Protein AF-A0A7K0KEV7-F1 (afdb_monomer_lite)

Organism: NCBI:txid2606637

Foldseek 3Di:
DDPVVVVVVVVVVVVVVVVVVCVVVVNVVVVCVVCDPVNVLVVLLVVLLVQAFFWEQEQLLWIWTFDRPPPPDPDRDIHTLDDDLLLSLLLVVQLVPQVFDQLLCLLVCLVVSLVSSCSNPVPDDSVVSSVLSCQCSPSPHCSVVVSLVVSLVSLCVVDPPSNSQQRGFDWDWDFPDPPDPDGDTGTGTHRNNDVVSYHYDD

Sequence (202 aa):
MNNDDERARLIARQIRELVKKLQVMGRDDLLLQAITLPTLEQLRTEAARGTLRRLIVKRDGRFFLEGNKNIGNGSNNTVEVQLSPVHRAVYLLFLRHEEGIEFKRLSEYHDELLSLYDRICPEGDQDKKRETVERLTNPLDNAINEKCSRIKSVFTSLMDDYSASYYIISSQSKQFDPTSPRRWFRRLKVITLPRNLVVYEM

pLDDT: mean 89.37, std 11.6, range [45.31, 98.44]

Secondary structure (DSSP, 8-state):
--HHHHHHHHHHHHHHHHHHHHHHTT-HHHHHHHH-HHHHHHHHHHHHGGGPPPEEE-TTS-EEEPPPTTS---S--PEEE---HHHHHHHHHHHH-TT-B-GGGGGGGHHHHHHHHHHH-TTS-HHHHHHHHHHHH-TT-SHHHHHHHHHHHHHHHHS-HHHHHHHS-EEEEEES-SSSSS--EEEEEE--S-GGGEEE--

Radius of gyration: 21.15 Å; chains: 1; bounding box: 47×39×58 Å

Structure (mmCIF, N/CA/C/O backbone):
data_AF-A0A7K0KEV7-F1
#
_entry.id   AF-A0A7K0KEV7-F1
#
loop_
_atom_site.group_PDB
_atom_site.id
_atom_site.type_symbol
_atom_site.label_atom_id
_atom_site.label_alt_id
_atom_site.label_comp_id
_atom_site.label_asym_id
_atom_site.label_entity_id
_atom_site.label_seq_id
_atom_site.pdbx_PDB_ins_code
_atom_site.Cartn_x
_atom_site.Cartn_y
_atom_site.Cartn_z
_atom_site.occupancy
_atom_site.B_iso_or_equiv
_atom_site.auth_seq_id
_atom_site.auth_comp_id
_atom_site.auth_asym_id
_atom_site.auth_atom_id
_atom_site.pdbx_PDB_model_num
ATOM 1 N N . MET A 1 1 ? -0.109 -25.542 -25.441 1.00 53.62 1 MET A N 1
ATOM 2 C CA . MET A 1 1 ? 0.666 -24.345 -25.038 1.00 53.62 1 MET A CA 1
ATOM 3 C C . MET A 1 1 ? 0.221 -23.193 -25.923 1.00 53.62 1 MET A C 1
ATOM 5 O O . MET A 1 1 ? -0.059 -23.436 -27.088 1.00 53.62 1 MET A O 1
ATOM 9 N N . ASN A 1 2 ? -0.001 -22.014 -25.347 1.00 71.31 2 ASN A N 1
ATOM 10 C CA . ASN A 1 2 ? -0.805 -20.946 -25.945 1.00 71.31 2 ASN A CA 1
ATOM 11 C C . ASN A 1 2 ? -0.006 -20.179 -27.024 1.00 71.31 2 ASN A C 1
ATOM 13 O O . ASN A 1 2 ? 1.107 -19.742 -26.746 1.00 71.31 2 ASN A O 1
ATOM 17 N N . ASN A 1 3 ? -0.550 -20.013 -28.238 1.00 79.06 3 ASN A N 1
ATOM 18 C CA . ASN A 1 3 ? 0.107 -19.329 -29.377 1.00 79.06 3 ASN A CA 1
ATOM 19 C C . ASN A 1 3 ? 0.557 -17.897 -29.009 1.00 79.06 3 ASN A C 1
ATOM 21 O O . ASN A 1 3 ? 1.597 -17.414 -29.456 1.00 79.06 3 ASN A O 1
ATOM 25 N N . ASP A 1 4 ? -0.182 -17.245 -28.112 1.00 82.75 4 ASP A N 1
ATOM 26 C CA . ASP A 1 4 ? 0.131 -15.901 -27.625 1.00 82.75 4 ASP A CA 1
ATOM 27 C C . ASP A 1 4 ? 1.403 -15.845 -26.760 1.00 82.75 4 ASP A C 1
ATOM 29 O O . ASP A 1 4 ? 2.164 -14.880 -26.857 1.00 82.75 4 ASP A O 1
ATOM 33 N N . ASP A 1 5 ? 1.711 -16.900 -25.995 1.00 86.62 5 ASP A N 1
ATOM 34 C CA . ASP A 1 5 ? 2.938 -16.966 -25.188 1.00 86.62 5 ASP A CA 1
ATOM 35 C C . ASP A 1 5 ? 4.182 -17.122 -26.073 1.00 86.62 5 ASP A C 1
ATOM 37 O O . ASP A 1 5 ? 5.225 -16.514 -25.814 1.00 86.62 5 ASP A O 1
ATOM 41 N N . GLU A 1 6 ? 4.090 -17.926 -27.137 1.00 88.88 6 GLU A N 1
ATOM 42 C CA . GLU A 1 6 ? 5.183 -18.086 -28.103 1.00 88.88 6 GLU A CA 1
ATOM 43 C C . GLU A 1 6 ? 5.441 -16.789 -28.875 1.00 88.88 6 GLU A C 1
ATOM 45 O O . GLU A 1 6 ? 6.596 -16.375 -29.021 1.00 88.88 6 GLU A O 1
ATOM 50 N N . ARG A 1 7 ? 4.373 -16.095 -29.292 1.00 92.88 7 ARG A N 1
ATOM 51 C CA . ARG A 1 7 ? 4.466 -14.766 -29.915 1.00 92.88 7 ARG A CA 1
ATOM 52 C C . ARG A 1 7 ? 5.123 -13.748 -28.985 1.00 92.88 7 ARG A C 1
ATOM 54 O O . ARG A 1 7 ? 6.051 -13.056 -29.406 1.00 92.88 7 ARG A O 1
ATOM 61 N N . ALA A 1 8 ? 4.708 -13.686 -27.719 1.00 90.31 8 ALA A N 1
ATOM 62 C CA . ALA A 1 8 ? 5.295 -12.779 -26.734 1.00 90.31 8 ALA A CA 1
ATOM 63 C C . ALA A 1 8 ? 6.797 -13.050 -26.521 1.00 90.31 8 ALA A C 1
ATOM 65 O O . ALA A 1 8 ? 7.609 -12.120 -26.499 1.00 90.31 8 ALA A O 1
ATOM 66 N N . ARG A 1 9 ? 7.196 -14.327 -26.439 1.00 90.25 9 ARG A N 1
ATOM 67 C CA . ARG A 1 9 ? 8.611 -14.726 -26.329 1.00 90.25 9 ARG A CA 1
ATOM 68 C C . ARG A 1 9 ? 9.426 -14.338 -27.564 1.00 90.25 9 ARG A C 1
ATOM 70 O O . ARG A 1 9 ? 10.570 -13.902 -27.417 1.00 90.25 9 ARG A O 1
ATOM 77 N N . LEU A 1 10 ? 8.857 -14.464 -28.767 1.00 93.44 10 LEU A N 1
ATOM 78 C CA . LEU A 1 10 ? 9.519 -14.048 -30.005 1.00 93.44 10 LEU A CA 1
ATOM 79 C C . LEU A 1 10 ? 9.787 -12.537 -30.017 1.00 93.44 10 LEU A C 1
ATOM 81 O O . LEU A 1 10 ? 10.915 -12.128 -30.300 1.00 93.44 10 LEU A O 1
ATOM 85 N N . ILE A 1 11 ? 8.788 -11.731 -29.646 1.00 94.12 11 ILE A N 1
ATOM 86 C CA . ILE A 1 11 ? 8.922 -10.271 -29.529 1.00 94.12 11 ILE A CA 1
ATOM 87 C C . ILE A 1 11 ? 10.014 -9.921 -28.510 1.00 94.12 11 ILE A C 1
ATOM 89 O O . ILE A 1 11 ? 10.902 -9.122 -28.804 1.00 94.12 11 ILE A O 1
ATOM 93 N N . ALA A 1 12 ? 10.022 -10.567 -27.340 1.00 91.56 12 ALA A N 1
ATOM 94 C CA . ALA A 1 12 ? 11.045 -10.337 -26.319 1.00 91.56 12 ALA A CA 1
ATOM 95 C C . ALA A 1 12 ? 12.470 -10.644 -26.822 1.00 91.56 12 ALA A C 1
ATOM 97 O O . ALA A 1 12 ? 13.419 -9.923 -26.499 1.00 91.56 12 ALA A O 1
ATOM 98 N N . ARG A 1 13 ? 12.634 -11.691 -27.645 1.00 93.75 13 ARG A N 1
ATOM 99 C CA . ARG A 1 13 ? 13.920 -12.006 -28.286 1.00 93.75 13 ARG A CA 1
ATOM 100 C C . ARG A 1 13 ? 14.340 -10.914 -29.273 1.00 93.75 13 ARG A C 1
ATOM 102 O O . ARG A 1 13 ? 15.487 -10.480 -29.221 1.00 93.75 13 ARG A O 1
ATOM 109 N N . GLN A 1 14 ? 13.422 -10.440 -30.115 1.00 94.88 14 GLN A N 1
ATOM 110 C CA . GLN A 1 14 ? 13.698 -9.358 -31.068 1.00 94.88 14 GLN A CA 1
ATOM 111 C C . GLN A 1 14 ? 14.085 -8.055 -30.360 1.00 94.88 14 GLN A C 1
ATOM 113 O O . GLN A 1 14 ? 15.074 -7.428 -30.735 1.00 94.88 14 GLN A O 1
ATOM 118 N N . ILE A 1 15 ? 13.366 -7.683 -29.293 1.00 93.75 15 ILE A N 1
ATOM 119 C CA . ILE A 1 15 ? 13.706 -6.517 -28.464 1.00 93.75 15 ILE A CA 1
ATOM 120 C C . ILE A 1 15 ? 15.138 -6.651 -27.939 1.00 93.75 15 ILE A C 1
ATOM 122 O O . ILE A 1 15 ? 15.935 -5.735 -28.108 1.00 93.75 15 ILE A O 1
ATOM 126 N N . ARG A 1 16 ? 15.505 -7.808 -27.372 1.00 92.50 16 ARG A N 1
ATOM 127 C CA . ARG A 1 16 ? 16.862 -8.051 -26.855 1.00 92.50 16 ARG A CA 1
ATOM 128 C C . ARG A 1 16 ? 17.942 -7.854 -27.922 1.00 92.50 16 ARG A C 1
ATOM 130 O O . ARG A 1 16 ? 18.974 -7.251 -27.636 1.00 92.50 16 ARG A O 1
ATOM 137 N N . GLU A 1 17 ? 17.722 -8.359 -29.134 1.00 94.75 17 GLU A N 1
ATOM 138 C CA . GLU A 1 17 ? 18.671 -8.201 -30.242 1.00 94.75 17 GLU A CA 1
ATOM 139 C C . GLU A 1 17 ? 18.821 -6.737 -30.671 1.00 94.75 17 GLU A C 1
ATOM 141 O O . GLU A 1 17 ? 19.943 -6.274 -30.881 1.00 94.75 17 GLU A O 1
ATOM 146 N N . LEU A 1 18 ? 17.714 -5.996 -30.770 1.00 94.62 18 LEU A N 1
ATOM 147 C CA . LEU A 1 18 ? 17.724 -4.576 -31.133 1.00 94.62 18 LEU A CA 1
ATOM 148 C C . LEU A 1 18 ? 18.393 -3.712 -30.059 1.00 94.62 18 LEU A C 1
ATOM 150 O O . LEU A 1 18 ? 19.231 -2.875 -30.390 1.00 94.62 18 LEU A O 1
ATOM 154 N N . VAL A 1 19 ? 18.091 -3.964 -28.782 1.00 93.56 19 VAL A N 1
ATOM 155 C CA . VAL A 1 19 ? 18.745 -3.302 -27.642 1.00 93.56 19 VAL A CA 1
ATOM 156 C C . VAL A 1 19 ? 20.254 -3.530 -27.697 1.00 93.56 19 VAL A C 1
ATOM 158 O O . VAL A 1 19 ? 21.019 -2.571 -27.643 1.00 93.56 19 VAL A O 1
ATOM 161 N N . LYS A 1 20 ? 20.694 -4.780 -27.900 1.00 93.25 20 LYS A N 1
ATOM 162 C CA . LYS A 1 20 ? 22.122 -5.108 -27.999 1.00 93.25 20 LYS A CA 1
ATOM 163 C C . LYS A 1 20 ? 22.801 -4.381 -29.163 1.00 93.25 20 LYS A C 1
ATOM 165 O O . LYS A 1 20 ? 23.928 -3.922 -29.006 1.00 93.25 20 LYS A O 1
ATOM 170 N N . LYS A 1 21 ? 22.133 -4.251 -30.316 1.00 94.88 21 LYS A N 1
ATOM 171 C CA . LYS A 1 21 ? 22.659 -3.487 -31.462 1.00 94.88 21 LYS A CA 1
ATOM 172 C C . LYS A 1 21 ? 22.866 -2.014 -31.105 1.00 94.88 21 LYS A C 1
ATOM 174 O O . LYS A 1 21 ? 23.951 -1.498 -31.347 1.00 94.88 21 LYS A O 1
ATOM 179 N N . LEU A 1 22 ? 21.876 -1.367 -30.484 1.00 93.25 22 LEU A N 1
ATOM 180 C CA . LEU A 1 22 ? 21.994 0.034 -30.055 1.00 93.25 22 LEU A CA 1
ATOM 181 C C . LEU A 1 22 ? 23.105 0.236 -29.014 1.00 93.25 22 LEU A C 1
ATO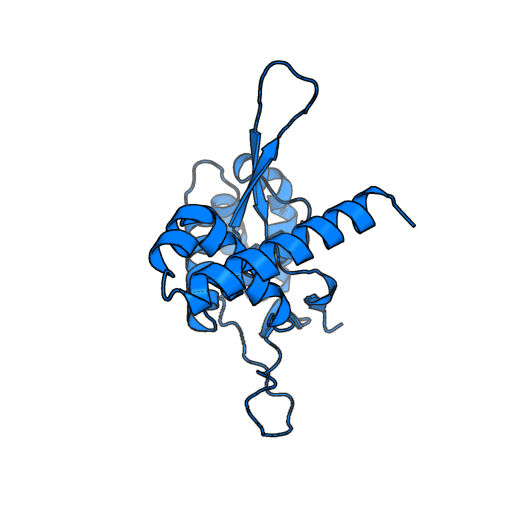M 183 O O . LEU A 1 22 ? 23.876 1.185 -29.133 1.00 93.25 22 LEU A O 1
ATOM 187 N N . GLN A 1 23 ? 23.242 -0.685 -28.056 1.00 92.94 23 GLN A N 1
ATOM 188 C CA . GLN A 1 23 ? 24.303 -0.641 -27.044 1.00 92.94 23 GLN A CA 1
ATOM 189 C C . GLN A 1 23 ? 25.701 -0.806 -27.652 1.00 92.94 23 GLN A C 1
ATOM 191 O O . GLN A 1 23 ? 26.617 -0.072 -27.297 1.00 92.94 23 GLN A O 1
ATOM 196 N N . VAL A 1 24 ? 25.873 -1.726 -28.611 1.00 95.06 24 VAL A N 1
ATOM 197 C CA . VAL A 1 24 ? 27.144 -1.884 -29.348 1.00 95.06 24 VAL A CA 1
ATOM 198 C C . VAL A 1 24 ? 27.486 -0.622 -30.143 1.00 95.06 24 VAL A C 1
ATOM 200 O O . VAL A 1 24 ? 28.655 -0.270 -30.262 1.00 95.06 24 VAL A O 1
ATOM 203 N N . MET A 1 25 ? 26.477 0.087 -30.650 1.00 94.50 25 MET A N 1
ATOM 204 C CA . MET A 1 25 ? 26.647 1.387 -31.307 1.00 94.50 25 MET A CA 1
ATOM 205 C C . MET A 1 25 ? 26.893 2.544 -30.317 1.00 94.50 25 MET A C 1
ATOM 207 O O . MET A 1 25 ? 27.089 3.673 -30.761 1.00 94.50 25 MET A O 1
ATOM 211 N N . GLY A 1 26 ? 26.854 2.297 -29.000 1.00 92.25 26 GLY A N 1
ATOM 212 C CA . GLY A 1 26 ? 26.996 3.317 -27.956 1.00 92.25 26 GLY A CA 1
ATOM 213 C C . GLY A 1 26 ? 25.823 4.301 -27.876 1.00 92.25 26 GLY A C 1
ATOM 214 O O . GLY A 1 26 ? 25.988 5.408 -27.369 1.00 92.25 26 GLY A O 1
ATOM 215 N N . ARG A 1 27 ? 24.650 3.937 -28.415 1.00 93.81 27 ARG A N 1
ATOM 216 C CA . ARG A 1 27 ? 23.470 4.812 -28.539 1.00 93.81 27 ARG A CA 1
ATOM 217 C C . ARG A 1 27 ? 22.411 4.526 -27.477 1.00 93.81 27 ARG A C 1
ATOM 219 O O . ARG A 1 27 ? 21.252 4.238 -27.787 1.00 93.81 27 ARG A O 1
ATOM 226 N N . ASP A 1 28 ? 22.815 4.621 -26.213 1.00 89.56 28 ASP A N 1
ATOM 227 C CA . ASP A 1 28 ? 21.905 4.470 -25.069 1.00 89.56 28 ASP A CA 1
ATOM 228 C C . ASP A 1 28 ? 20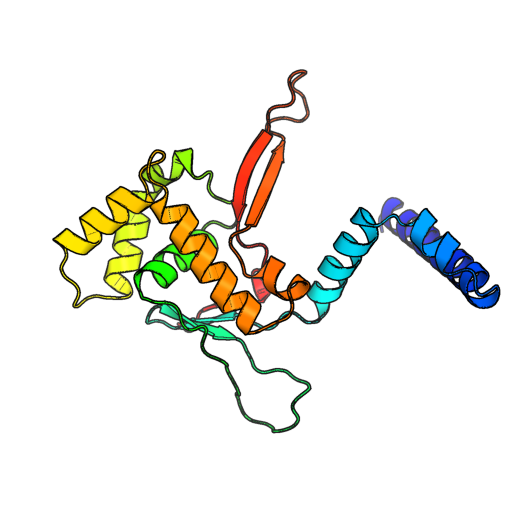.859 5.599 -25.002 1.00 89.56 28 ASP A C 1
ATOM 230 O O . ASP A 1 28 ? 19.760 5.403 -24.484 1.00 89.56 28 ASP A O 1
ATOM 234 N N . ASP A 1 29 ? 21.155 6.758 -25.598 1.00 89.56 29 ASP A N 1
ATOM 235 C CA . ASP A 1 29 ? 20.218 7.868 -25.790 1.00 89.56 29 ASP A CA 1
ATOM 236 C C . ASP A 1 29 ? 18.995 7.449 -26.624 1.00 89.56 29 ASP A C 1
ATOM 238 O O . ASP A 1 29 ? 17.855 7.705 -26.232 1.00 89.56 29 ASP A O 1
ATOM 242 N N . LEU A 1 30 ? 19.221 6.737 -27.736 1.00 90.62 30 LEU A N 1
ATOM 243 C CA . LEU A 1 30 ? 18.150 6.231 -28.600 1.00 90.62 30 LEU A CA 1
ATOM 244 C C . LEU A 1 30 ? 17.367 5.107 -27.927 1.00 90.62 30 LEU A C 1
ATOM 246 O O . LEU A 1 30 ? 16.155 4.998 -28.117 1.00 90.62 30 LEU A O 1
ATOM 250 N N . LEU A 1 31 ? 18.041 4.286 -27.117 1.00 89.06 31 LEU A N 1
ATOM 251 C CA . LEU A 1 31 ? 17.375 3.269 -26.313 1.00 89.06 31 LEU A CA 1
ATOM 252 C C . LEU A 1 31 ? 16.423 3.911 -25.295 1.00 89.06 31 LEU A C 1
ATOM 254 O O . LEU A 1 31 ? 15.263 3.505 -25.214 1.00 89.06 31 LEU A O 1
ATOM 258 N N . LEU A 1 32 ? 16.885 4.933 -24.567 1.00 86.88 32 LEU A N 1
ATOM 259 C CA . LEU A 1 32 ? 16.074 5.672 -23.599 1.00 86.88 32 LEU A CA 1
ATOM 260 C C . LEU A 1 32 ? 14.889 6.381 -24.273 1.00 86.88 32 LEU A C 1
ATOM 262 O O . LEU A 1 32 ? 13.772 6.349 -23.752 1.00 86.88 32 LEU A O 1
ATOM 266 N N . GLN A 1 33 ? 15.110 6.967 -25.454 1.00 87.81 33 GLN A N 1
ATOM 267 C CA . GLN A 1 33 ? 14.049 7.573 -26.257 1.00 87.81 33 GLN A CA 1
ATOM 268 C C . GLN A 1 33 ? 12.997 6.539 -26.687 1.00 87.81 33 GLN A C 1
ATOM 270 O O . GLN A 1 33 ? 11.803 6.828 -26.629 1.00 87.81 33 GLN A O 1
ATOM 275 N N . ALA A 1 34 ? 13.425 5.337 -27.086 1.00 86.94 34 ALA A N 1
ATOM 276 C CA . ALA A 1 34 ? 12.534 4.284 -27.567 1.00 86.94 34 ALA A CA 1
ATOM 277 C C . ALA A 1 34 ? 11.651 3.692 -26.459 1.00 86.94 34 ALA A C 1
ATOM 279 O O . ALA A 1 34 ? 10.463 3.464 -26.680 1.00 86.94 34 ALA A O 1
ATOM 280 N N . ILE A 1 35 ? 12.210 3.445 -25.270 1.00 87.25 35 ILE A N 1
ATOM 281 C CA . ILE A 1 35 ? 11.435 2.887 -24.152 1.00 87.25 35 ILE A CA 1
ATOM 282 C C . ILE A 1 35 ? 10.612 3.955 -23.427 1.00 87.25 35 ILE A C 1
ATOM 284 O O . ILE A 1 35 ? 9.596 3.612 -22.837 1.00 87.25 35 ILE A O 1
ATOM 288 N N . THR A 1 36 ? 10.949 5.244 -23.549 1.00 87.56 36 THR A N 1
ATOM 289 C CA . THR A 1 36 ? 10.357 6.376 -22.808 1.00 87.56 36 THR A CA 1
ATOM 290 C C . THR A 1 36 ? 10.540 6.274 -21.287 1.00 87.56 36 THR A C 1
ATOM 292 O O . THR A 1 36 ? 10.691 5.193 -20.714 1.00 87.56 36 THR A O 1
ATOM 295 N N . LEU A 1 37 ? 10.508 7.418 -20.596 1.00 84.50 37 LEU A N 1
ATOM 296 C CA . LEU A 1 37 ? 10.682 7.456 -19.141 1.00 84.50 37 LEU A CA 1
ATOM 297 C C . LEU A 1 37 ? 9.584 6.689 -18.366 1.00 84.50 37 LEU A C 1
ATOM 299 O O . LEU A 1 37 ? 9.942 5.934 -17.464 1.00 84.50 37 LEU A O 1
ATOM 303 N N . PRO A 1 38 ? 8.278 6.784 -18.706 1.00 86.12 38 PRO A N 1
ATOM 304 C CA . PRO A 1 38 ? 7.236 6.041 -17.991 1.00 86.12 38 PRO A CA 1
ATOM 305 C C . PRO A 1 38 ? 7.417 4.519 -18.033 1.00 86.12 38 PRO A C 1
ATOM 307 O O . PRO A 1 38 ? 7.277 3.856 -17.006 1.00 86.12 38 PRO A O 1
ATOM 310 N N . THR A 1 39 ? 7.769 3.958 -19.194 1.00 86.88 39 THR A N 1
ATOM 311 C CA . THR A 1 39 ? 8.007 2.511 -19.309 1.00 86.88 39 THR A CA 1
ATOM 312 C C . THR A 1 39 ? 9.266 2.104 -18.559 1.00 86.88 39 THR A C 1
ATOM 314 O O . THR A 1 39 ? 9.273 1.051 -17.933 1.00 86.88 39 THR A O 1
ATOM 317 N N . LEU A 1 40 ? 10.327 2.922 -18.582 1.00 87.38 40 LEU A N 1
ATOM 318 C CA . LEU A 1 40 ? 11.542 2.638 -17.817 1.00 87.38 40 LEU A CA 1
ATOM 319 C C . LEU A 1 40 ? 11.246 2.541 -16.315 1.00 87.38 40 LEU A C 1
ATOM 321 O O . LEU A 1 40 ? 11.683 1.589 -15.672 1.00 87.38 40 LEU A O 1
ATOM 325 N N . GLU A 1 41 ? 10.470 3.477 -15.767 1.00 86.75 41 GLU A N 1
ATOM 326 C CA . GLU A 1 41 ? 10.063 3.440 -14.359 1.00 86.75 41 GLU A CA 1
ATOM 327 C C . GLU A 1 41 ? 9.197 2.208 -14.053 1.00 86.75 41 GLU A C 1
ATOM 329 O O . GLU A 1 41 ? 9.444 1.515 -13.067 1.00 86.75 41 GLU A O 1
ATOM 334 N N . GLN A 1 42 ? 8.260 1.853 -14.941 1.00 84.69 42 GLN A N 1
ATOM 335 C CA . GLN A 1 42 ? 7.469 0.624 -14.808 1.00 84.69 42 GLN A CA 1
ATOM 336 C C . GLN A 1 42 ? 8.349 -0.638 -14.822 1.00 84.69 42 GLN A C 1
ATOM 338 O O . GLN A 1 42 ? 8.129 -1.553 -14.029 1.00 84.69 42 GLN A O 1
ATOM 343 N N . LEU A 1 43 ? 9.358 -0.691 -15.696 1.00 87.12 43 LEU A N 1
ATOM 344 C CA . LEU A 1 43 ? 10.305 -1.805 -15.769 1.00 87.12 43 LEU A CA 1
ATOM 345 C C . LEU A 1 43 ? 11.194 -1.879 -14.525 1.00 87.12 43 LEU A C 1
ATOM 347 O O . LEU A 1 43 ? 11.475 -2.982 -14.063 1.00 87.12 43 LEU A O 1
ATOM 351 N N . ARG A 1 44 ? 11.610 -0.741 -13.954 1.00 86.12 44 ARG A N 1
ATOM 352 C CA . ARG A 1 44 ? 12.345 -0.702 -12.678 1.00 86.12 44 ARG A CA 1
ATOM 353 C C . ARG A 1 44 ? 11.494 -1.228 -11.524 1.00 86.12 44 ARG A C 1
ATOM 355 O O . ARG A 1 44 ? 11.970 -2.062 -10.756 1.00 86.12 44 ARG A O 1
ATOM 362 N N . THR A 1 45 ? 10.223 -0.827 -11.450 1.00 83.50 45 THR A N 1
ATOM 363 C CA . THR A 1 45 ? 9.267 -1.398 -10.492 1.00 83.50 45 THR A CA 1
ATOM 364 C C . THR A 1 45 ? 9.099 -2.903 -10.699 1.00 83.50 45 THR A C 1
ATOM 366 O O . THR A 1 45 ? 9.145 -3.659 -9.732 1.00 83.50 45 THR A O 1
ATOM 369 N N . GLU A 1 46 ? 8.940 -3.384 -11.934 1.00 84.50 46 GLU A N 1
ATOM 370 C CA . GLU A 1 46 ? 8.783 -4.822 -12.191 1.00 84.50 46 GLU A CA 1
ATOM 371 C C . GLU A 1 46 ? 10.070 -5.608 -11.885 1.00 84.50 46 GLU A C 1
ATOM 373 O O . GLU A 1 46 ? 10.005 -6.696 -11.319 1.00 84.50 46 GLU A O 1
ATOM 378 N N . ALA A 1 47 ? 11.249 -5.040 -12.151 1.00 83.25 47 ALA A N 1
ATOM 379 C CA . ALA A 1 47 ? 12.526 -5.641 -11.772 1.00 83.25 47 ALA A CA 1
ATOM 380 C C . ALA A 1 47 ? 12.660 -5.804 -10.246 1.00 83.25 47 ALA A C 1
ATOM 382 O O . ALA A 1 47 ? 13.135 -6.843 -9.782 1.00 83.25 47 ALA A O 1
ATOM 383 N N . ALA A 1 48 ? 12.171 -4.832 -9.464 1.00 86.25 48 ALA A N 1
ATOM 384 C CA . ALA A 1 48 ? 12.162 -4.903 -8.000 1.00 86.25 48 ALA A CA 1
ATOM 385 C C . ALA A 1 48 ? 11.283 -6.046 -7.454 1.00 86.25 48 ALA A C 1
ATOM 387 O O . ALA A 1 48 ? 11.527 -6.527 -6.346 1.00 86.25 48 ALA A O 1
ATOM 388 N N . ARG A 1 49 ? 10.315 -6.558 -8.237 1.00 84.56 49 ARG A N 1
ATOM 389 C CA . ARG A 1 49 ? 9.488 -7.719 -7.855 1.00 84.56 49 ARG A CA 1
ATOM 390 C C . ARG A 1 49 ? 10.343 -8.943 -7.503 1.00 84.56 49 ARG A C 1
ATOM 392 O O . ARG A 1 49 ? 9.994 -9.695 -6.594 1.00 84.56 49 ARG A O 1
ATOM 399 N N . GLY A 1 50 ? 11.463 -9.139 -8.203 1.00 80.94 50 GLY A N 1
ATOM 400 C CA . GLY A 1 50 ? 12.375 -10.268 -7.989 1.00 80.94 50 GLY A CA 1
ATOM 401 C C . GLY A 1 50 ? 13.188 -10.191 -6.692 1.00 80.94 50 GLY A C 1
ATOM 402 O O . GLY A 1 50 ? 13.729 -11.205 -6.253 1.00 80.94 50 GLY A O 1
ATOM 403 N N . THR A 1 51 ? 13.264 -9.014 -6.067 1.00 83.50 51 THR A N 1
ATOM 404 C CA . THR A 1 51 ? 14.056 -8.753 -4.853 1.00 83.50 51 THR A CA 1
ATOM 405 C C . THR A 1 51 ? 13.196 -8.443 -3.628 1.00 83.50 51 THR A C 1
ATOM 407 O O . THR A 1 51 ? 13.732 -8.078 -2.580 1.00 83.50 51 THR A O 1
ATOM 410 N N . LEU A 1 52 ? 11.871 -8.595 -3.732 1.00 91.00 52 LEU A N 1
ATOM 411 C CA . LEU A 1 52 ? 10.955 -8.357 -2.620 1.00 91.00 52 LEU A CA 1
ATOM 412 C C . LEU A 1 52 ? 11.229 -9.319 -1.458 1.00 91.00 52 LEU A C 1
ATOM 414 O O . LEU A 1 52 ? 11.407 -10.527 -1.627 1.00 91.00 52 LEU A O 1
ATOM 418 N N . ARG A 1 53 ? 11.226 -8.755 -0.253 1.00 91.75 53 ARG A N 1
ATOM 419 C CA . ARG A 1 53 ? 11.417 -9.453 1.021 1.00 91.75 53 ARG A CA 1
ATOM 420 C C . ARG A 1 53 ? 10.064 -9.900 1.573 1.00 91.75 53 ARG A C 1
ATOM 422 O O . ARG A 1 53 ? 9.065 -9.192 1.425 1.00 91.75 53 ARG A O 1
ATOM 429 N N . ARG A 1 54 ? 10.010 -11.047 2.249 1.00 93.69 54 ARG A N 1
ATOM 430 C CA . ARG A 1 54 ? 8.765 -11.471 2.906 1.00 93.69 54 ARG A CA 1
ATOM 431 C C . ARG A 1 54 ? 8.382 -10.497 4.019 1.00 93.69 54 ARG A C 1
ATOM 433 O O . ARG A 1 54 ? 9.240 -10.080 4.797 1.00 93.69 54 ARG A O 1
ATOM 440 N N . LEU A 1 55 ? 7.098 -10.162 4.089 1.00 96.44 55 LEU A N 1
ATOM 441 C CA . LEU A 1 55 ? 6.493 -9.420 5.184 1.00 96.44 55 LEU A CA 1
ATOM 442 C C . LEU A 1 55 ? 5.891 -10.417 6.176 1.00 96.44 55 LEU A C 1
ATOM 444 O O . LEU A 1 55 ? 4.942 -11.128 5.857 1.00 96.44 55 LEU A O 1
ATOM 448 N N . ILE A 1 56 ? 6.435 -10.448 7.381 1.00 95.94 56 ILE A N 1
ATOM 449 C CA . ILE A 1 56 ? 6.004 -11.306 8.477 1.00 95.94 56 ILE A CA 1
ATOM 450 C C . ILE A 1 56 ? 5.080 -10.490 9.382 1.00 95.94 56 ILE A C 1
ATOM 452 O O . ILE A 1 56 ? 5.471 -9.441 9.898 1.00 95.94 56 ILE A O 1
ATOM 456 N N . VAL A 1 57 ? 3.852 -10.963 9.564 1.00 96.25 57 VAL A N 1
ATOM 457 C CA . VAL A 1 57 ? 2.829 -10.373 10.430 1.00 96.25 57 VAL A CA 1
ATOM 458 C C . VAL A 1 57 ? 2.739 -11.219 11.697 1.00 96.25 57 VAL A C 1
ATOM 460 O O . VAL A 1 57 ? 2.323 -12.375 11.637 1.00 96.25 57 VAL A O 1
ATOM 463 N N . LYS A 1 58 ? 3.120 -10.656 12.845 1.00 94.69 58 LYS A N 1
ATOM 464 C CA . LYS A 1 58 ? 3.041 -11.349 14.139 1.00 94.69 58 LYS A CA 1
ATOM 465 C C . LYS A 1 58 ? 1.628 -11.327 14.717 1.00 94.69 58 LYS A C 1
ATOM 467 O O . LYS A 1 58 ? 0.818 -10.462 14.378 1.00 94.69 58 LYS A O 1
ATOM 472 N N . ARG A 1 59 ? 1.345 -12.237 15.661 1.00 90.00 59 ARG A N 1
ATOM 473 C CA . ARG A 1 59 ? 0.048 -12.323 16.370 1.00 90.00 59 ARG A CA 1
ATOM 474 C C . ARG A 1 59 ? -0.395 -10.997 16.997 1.00 90.00 59 ARG A C 1
ATOM 476 O O . ARG A 1 59 ? -1.585 -10.678 16.949 1.00 90.00 59 ARG A O 1
ATOM 483 N N . ASP A 1 60 ? 0.564 -10.251 17.551 1.00 89.50 60 ASP A N 1
ATOM 484 C CA . ASP A 1 60 ? 0.394 -8.942 18.203 1.00 89.50 60 ASP A CA 1
ATOM 485 C C . ASP A 1 60 ? 0.233 -7.768 17.212 1.00 89.50 60 ASP A C 1
ATOM 487 O O . ASP A 1 60 ? 0.120 -6.607 17.609 1.00 89.50 60 ASP A O 1
ATOM 491 N N . GLY A 1 61 ? 0.218 -8.063 15.908 1.00 90.38 61 GLY A N 1
ATOM 492 C CA . GLY A 1 61 ? 0.040 -7.096 14.832 1.00 90.38 61 GLY A CA 1
ATOM 493 C C . GLY A 1 61 ? 1.303 -6.332 14.441 1.00 90.38 61 GLY A C 1
ATOM 494 O O . GLY A 1 61 ? 1.209 -5.423 13.617 1.00 90.38 61 GLY A O 1
ATOM 495 N N . ARG A 1 62 ? 2.477 -6.663 14.998 1.00 95.06 62 ARG A N 1
ATOM 496 C CA . ARG A 1 62 ? 3.756 -6.123 14.514 1.00 95.06 62 ARG A CA 1
ATOM 497 C C . ARG A 1 62 ? 4.140 -6.709 13.162 1.00 95.06 62 ARG A C 1
ATOM 499 O O . ARG A 1 62 ? 3.862 -7.871 12.871 1.00 95.06 62 ARG A O 1
ATOM 506 N N . PHE A 1 63 ? 4.842 -5.905 12.368 1.00 96.44 63 PHE A N 1
ATOM 507 C CA . PHE A 1 63 ? 5.329 -6.300 11.052 1.00 96.44 63 PHE A CA 1
ATOM 508 C C . PHE A 1 63 ? 6.845 -6.358 11.021 1.00 96.44 63 PHE A C 1
ATOM 510 O O . PHE A 1 63 ? 7.524 -5.486 11.561 1.00 96.44 63 PHE A O 1
ATOM 517 N N . PHE A 1 64 ? 7.365 -7.358 10.328 1.00 95.31 64 PHE A N 1
ATOM 518 C CA . PHE A 1 64 ? 8.787 -7.582 10.158 1.00 95.31 64 PHE A CA 1
ATOM 519 C C . PHE A 1 64 ? 9.093 -7.899 8.696 1.00 95.31 64 PHE A C 1
ATOM 521 O O . PHE A 1 64 ? 8.311 -8.556 8.020 1.00 95.31 64 PHE A O 1
ATOM 528 N N . LEU A 1 65 ? 10.239 -7.452 8.198 1.00 93.50 65 LEU A N 1
ATOM 529 C CA . LEU A 1 65 ? 10.750 -7.810 6.879 1.00 93.50 65 LEU A CA 1
ATOM 530 C C . LEU A 1 65 ? 11.848 -8.862 7.036 1.00 93.50 65 LEU A C 1
ATOM 532 O O . LEU A 1 65 ? 12.830 -8.622 7.741 1.00 93.50 65 LEU A O 1
ATOM 536 N N . GLU A 1 66 ? 11.713 -10.002 6.358 1.00 90.44 66 GLU A N 1
ATOM 537 C CA . GLU A 1 66 ? 12.744 -11.055 6.284 1.00 90.44 66 GLU A CA 1
ATOM 538 C C . GLU A 1 66 ? 14.085 -10.465 5.852 1.00 90.44 66 GLU A C 1
ATOM 540 O O . GLU A 1 66 ? 14.089 -9.635 4.960 1.00 90.44 66 GLU A O 1
ATOM 545 N N . GLY A 1 67 ? 15.213 -10.845 6.451 1.00 77.50 67 GLY A N 1
ATOM 546 C CA . GLY A 1 67 ? 16.536 -10.257 6.190 1.00 77.50 67 GLY A CA 1
ATOM 547 C C . GLY A 1 67 ? 16.984 -10.235 4.732 1.00 77.50 67 GLY A C 1
ATOM 548 O O . GLY A 1 67 ? 16.548 -11.032 3.906 1.00 77.50 67 GLY A O 1
ATOM 549 N N . ASN A 1 68 ? 17.887 -9.309 4.405 1.00 67.62 68 ASN A N 1
ATOM 550 C CA . ASN A 1 68 ? 18.485 -9.272 3.075 1.00 67.62 68 ASN A CA 1
ATOM 551 C C . ASN A 1 68 ? 19.410 -10.486 2.893 1.00 67.62 68 ASN A C 1
ATOM 553 O O . ASN A 1 68 ? 20.410 -10.610 3.598 1.00 67.62 68 ASN A O 1
ATOM 557 N N . LYS A 1 69 ? 19.097 -11.345 1.916 1.00 58.12 69 LYS A N 1
ATOM 558 C CA . LYS A 1 69 ? 19.876 -12.550 1.580 1.00 58.12 69 LYS A CA 1
ATOM 559 C C . LYS A 1 69 ? 21.342 -12.256 1.231 1.00 58.12 69 LYS A C 1
ATOM 561 O O . LYS A 1 69 ? 22.170 -13.153 1.325 1.00 58.12 69 LYS A O 1
ATOM 566 N N . ASN A 1 70 ? 21.662 -11.014 0.859 1.00 54.88 70 ASN A N 1
ATOM 567 C CA . ASN A 1 70 ? 23.006 -10.589 0.459 1.00 54.88 70 ASN A CA 1
ATOM 568 C C . ASN A 1 70 ? 23.902 -10.150 1.629 1.00 54.88 70 ASN A C 1
ATOM 570 O O . ASN A 1 70 ? 25.087 -9.901 1.421 1.00 54.88 70 ASN A O 1
ATOM 574 N N . ILE A 1 71 ? 23.371 -10.040 2.850 1.00 55.28 71 ILE A N 1
ATOM 575 C CA . ILE A 1 71 ? 24.179 -9.736 4.035 1.00 55.28 71 ILE A CA 1
ATOM 576 C C . ILE A 1 71 ? 24.538 -11.076 4.673 1.00 55.28 71 ILE A C 1
ATOM 578 O O . ILE A 1 71 ? 23.771 -11.637 5.452 1.00 55.28 71 ILE A O 1
ATOM 582 N N . GLY A 1 72 ? 25.682 -11.620 4.254 1.00 45.31 72 GLY A N 1
ATOM 583 C CA . GLY A 1 72 ? 26.203 -12.907 4.698 1.00 45.31 72 GLY A CA 1
ATOM 584 C C . GLY A 1 72 ? 26.500 -12.919 6.192 1.00 45.31 72 GLY A C 1
ATOM 585 O O . GLY A 1 72 ? 27.616 -12.631 6.593 1.00 45.31 72 GLY A O 1
ATOM 586 N N . ASN A 1 73 ? 25.495 -13.252 6.997 1.00 47.03 73 ASN A N 1
ATOM 587 C CA . ASN A 1 73 ? 25.632 -13.814 8.335 1.00 47.03 73 ASN A CA 1
ATOM 588 C C . ASN A 1 73 ? 24.360 -14.621 8.628 1.00 47.03 73 ASN A C 1
ATOM 590 O O . ASN A 1 73 ? 23.263 -14.073 8.705 1.00 47.03 73 ASN A O 1
ATOM 594 N N . GLY A 1 74 ? 24.514 -15.944 8.719 1.00 46.91 74 GLY A N 1
ATOM 595 C CA . GLY A 1 74 ? 23.438 -16.938 8.778 1.00 46.91 74 GLY A CA 1
ATOM 596 C C . GLY A 1 74 ? 22.619 -16.940 10.069 1.00 46.91 74 GLY A C 1
ATOM 597 O O . GLY A 1 74 ? 22.668 -17.897 10.832 1.00 46.91 74 GLY A O 1
ATOM 598 N N . SER A 1 75 ? 21.815 -15.907 10.298 1.00 47.38 75 SER A N 1
ATOM 599 C CA . SER A 1 75 ? 20.770 -15.919 11.318 1.00 47.38 75 SER A CA 1
ATOM 600 C C . SER A 1 75 ? 19.550 -15.151 10.827 1.00 47.38 75 SER A C 1
ATOM 602 O O . SER A 1 75 ? 19.656 -14.291 9.956 1.00 47.38 75 SER A O 1
ATOM 604 N N . ASN A 1 76 ? 18.392 -15.491 11.383 1.00 57.69 76 ASN A N 1
ATOM 605 C CA . ASN A 1 76 ? 17.060 -14.960 11.109 1.00 57.69 76 ASN A CA 1
ATOM 606 C C . ASN A 1 76 ? 16.975 -13.435 11.326 1.00 57.69 76 ASN A C 1
ATOM 608 O O . ASN A 1 76 ? 16.350 -12.968 12.277 1.00 57.69 76 ASN A O 1
ATOM 612 N N . ASN A 1 77 ? 17.623 -12.634 10.480 1.00 79.12 77 ASN A N 1
ATOM 613 C CA . ASN A 1 77 ? 17.690 -11.191 10.663 1.00 79.12 77 ASN A CA 1
ATOM 614 C C . ASN A 1 77 ? 16.423 -10.535 10.118 1.00 79.12 77 ASN A C 1
ATOM 616 O O . ASN A 1 77 ? 16.388 -10.069 8.986 1.00 79.12 77 ASN A O 1
ATOM 620 N N . THR A 1 78 ? 15.350 -10.530 10.896 1.00 88.06 78 THR A N 1
ATOM 621 C CA . THR A 1 78 ? 14.155 -9.762 10.550 1.00 88.06 78 THR A CA 1
ATOM 622 C C . THR A 1 78 ? 14.311 -8.302 10.961 1.00 88.06 78 THR A C 1
ATOM 624 O O . THR A 1 78 ? 14.756 -8.023 12.070 1.00 88.06 78 THR A O 1
ATOM 627 N N . VAL A 1 79 ? 13.874 -7.370 10.115 1.00 92.19 79 VAL A N 1
ATOM 628 C CA . VAL A 1 79 ? 13.842 -5.934 10.438 1.00 92.19 79 VAL A CA 1
ATOM 629 C C . VAL A 1 79 ? 12.414 -5.534 10.785 1.00 92.19 79 VAL A C 1
ATOM 631 O O . VAL A 1 79 ? 11.518 -5.724 9.968 1.00 92.19 79 VAL A O 1
ATOM 634 N N . GLU A 1 80 ? 12.184 -4.991 11.979 1.00 94.19 80 GLU A N 1
ATOM 635 C CA . GLU A 1 80 ? 10.855 -4.518 12.382 1.00 94.19 80 GLU A CA 1
ATOM 636 C C . GLU A 1 80 ? 10.448 -3.261 11.598 1.00 94.19 80 GLU A C 1
ATOM 638 O O . GLU A 1 80 ? 11.213 -2.301 11.486 1.00 94.19 80 GLU A O 1
ATOM 643 N N . VAL A 1 81 ? 9.215 -3.244 11.092 1.00 96.56 81 VAL A N 1
ATOM 644 C CA . VAL A 1 81 ? 8.606 -2.063 10.473 1.00 96.56 81 VAL A CA 1
ATOM 645 C C . VAL A 1 81 ? 7.948 -1.237 11.578 1.00 96.56 81 VAL A C 1
ATOM 647 O O . VAL A 1 81 ? 6.851 -1.550 12.048 1.00 96.56 81 VAL A O 1
ATOM 650 N N . GLN A 1 82 ? 8.638 -0.182 12.008 1.00 96.06 82 GLN A N 1
ATOM 651 C CA . GLN A 1 82 ? 8.257 0.646 13.156 1.00 96.06 82 GLN A CA 1
ATOM 652 C C . GLN A 1 82 ? 7.009 1.500 12.867 1.00 96.06 82 GLN A C 1
ATOM 654 O O . GLN A 1 82 ? 7.091 2.650 12.432 1.00 96.06 82 GLN A O 1
ATOM 659 N N . LEU A 1 83 ? 5.831 0.927 13.118 1.00 97.12 83 LEU A N 1
ATOM 660 C CA . LEU A 1 83 ? 4.525 1.569 12.970 1.00 97.12 83 LEU A CA 1
ATOM 661 C C . LEU A 1 83 ? 3.816 1.650 14.322 1.00 97.12 83 LEU A C 1
ATOM 663 O O . LEU A 1 83 ? 3.757 0.668 15.065 1.00 97.12 83 LEU A O 1
ATOM 667 N N . SER A 1 84 ? 3.218 2.807 14.626 1.00 96.81 84 SER A N 1
ATOM 668 C CA . SER A 1 84 ? 2.379 2.924 15.823 1.00 96.81 84 SER A CA 1
ATOM 669 C C . SER A 1 84 ? 1.103 2.076 15.682 1.00 96.81 84 SER A C 1
ATOM 671 O O . SER A 1 84 ? 0.692 1.786 14.554 1.00 96.81 84 SER A O 1
ATOM 673 N N . PRO A 1 85 ? 0.436 1.700 16.788 1.00 96.94 85 PRO A N 1
ATOM 674 C CA . PRO A 1 85 ? -0.712 0.791 16.763 1.00 96.94 85 PRO A CA 1
ATOM 675 C C . PRO A 1 85 ? -1.803 1.127 15.737 1.00 96.94 85 PRO A C 1
ATOM 677 O O . PRO A 1 85 ? -2.227 0.245 14.995 1.00 96.94 85 PRO A O 1
ATOM 680 N N . VAL A 1 86 ? -2.186 2.403 15.618 1.00 97.56 86 VAL A N 1
ATOM 681 C CA . VAL A 1 86 ? -3.189 2.850 14.636 1.00 97.56 86 VAL A CA 1
ATOM 682 C C . VAL A 1 86 ? -2.722 2.653 13.191 1.00 97.56 86 VAL A C 1
ATOM 684 O O . VAL A 1 86 ? -3.491 2.205 12.346 1.00 97.56 86 VAL A O 1
ATOM 687 N N . HIS A 1 87 ? -1.444 2.917 12.893 1.00 98.38 87 HIS A N 1
ATOM 688 C CA . HIS A 1 87 ? -0.896 2.665 11.560 1.00 98.38 87 HIS A CA 1
ATOM 689 C C . HIS A 1 87 ? -0.877 1.169 11.257 1.00 98.38 87 HIS A C 1
ATOM 691 O O . HIS A 1 87 ? -1.116 0.784 10.116 1.00 98.38 87 HIS A O 1
ATOM 697 N N . ARG A 1 88 ? -0.632 0.327 12.271 1.00 98.19 88 ARG A N 1
ATOM 698 C CA . ARG A 1 88 ? -0.669 -1.125 12.095 1.00 98.19 88 ARG A CA 1
ATOM 699 C C . ARG A 1 88 ? -2.072 -1.638 11.799 1.00 98.19 88 ARG A C 1
ATOM 701 O O . ARG A 1 88 ? -2.219 -2.460 10.903 1.00 98.19 88 ARG A O 1
ATOM 708 N N . ALA A 1 89 ? -3.085 -1.109 12.485 1.00 98.06 89 ALA A N 1
ATOM 709 C CA . ALA A 1 89 ? -4.485 -1.436 12.227 1.00 98.06 89 ALA A CA 1
ATOM 710 C C . ALA A 1 89 ? -4.900 -1.063 10.796 1.00 98.06 89 ALA A C 1
ATOM 712 O O . ALA A 1 89 ? -5.391 -1.914 10.058 1.00 98.06 89 ALA A O 1
ATOM 713 N N . VAL A 1 90 ? -4.602 0.174 10.373 1.00 98.31 90 VAL A N 1
ATOM 714 C CA . VAL A 1 90 ? -4.852 0.636 8.998 1.00 98.31 90 VAL A CA 1
ATOM 715 C C . VAL A 1 90 ? -4.134 -0.257 7.989 1.00 98.31 90 VAL A C 1
ATOM 717 O O . VAL A 1 90 ? -4.739 -0.714 7.026 1.00 98.31 90 VAL A O 1
ATOM 720 N N . TYR A 1 91 ? -2.851 -0.541 8.205 1.00 98.44 91 TYR A N 1
ATOM 721 C CA . TYR A 1 91 ? -2.085 -1.372 7.283 1.00 98.44 91 TYR A CA 1
ATOM 722 C C . TYR A 1 91 ? -2.644 -2.795 7.175 1.00 98.44 91 TYR A C 1
ATOM 724 O O . TYR A 1 91 ? -2.777 -3.325 6.074 1.00 98.44 91 TYR A O 1
ATOM 732 N N . LEU A 1 92 ? -3.022 -3.397 8.307 1.00 97.88 92 LEU A N 1
ATOM 733 C CA . LEU A 1 92 ? -3.591 -4.740 8.352 1.00 97.88 92 LEU A CA 1
ATOM 734 C C . LEU A 1 92 ? -4.957 -4.817 7.658 1.00 97.88 92 LEU A C 1
ATOM 736 O O . LEU A 1 92 ? -5.211 -5.808 6.977 1.00 97.88 92 LEU A O 1
ATOM 740 N N . LEU A 1 93 ? -5.785 -3.772 7.761 1.00 98.25 93 LEU A N 1
ATOM 741 C CA . LEU A 1 93 ? -7.026 -3.657 6.991 1.00 98.25 93 LEU A CA 1
ATOM 742 C C . LEU A 1 93 ? -6.723 -3.759 5.486 1.00 98.25 93 LEU A C 1
ATOM 744 O O . LEU A 1 93 ? -7.211 -4.656 4.806 1.00 98.25 93 LEU A O 1
ATOM 748 N N . PHE A 1 94 ? -5.822 -2.924 4.962 1.00 98.06 94 PHE A N 1
ATOM 749 C CA . PHE A 1 94 ? -5.450 -2.973 3.539 1.00 98.06 94 PHE A CA 1
ATOM 750 C C . PHE A 1 94 ? -4.722 -4.261 3.124 1.00 98.06 94 PHE A C 1
ATOM 752 O O . PHE A 1 94 ? -4.734 -4.623 1.946 1.00 98.06 94 PHE A O 1
ATOM 759 N N . LEU A 1 95 ? -4.081 -4.968 4.060 1.00 96.94 95 LEU A N 1
ATOM 760 C CA . LEU A 1 95 ? -3.542 -6.295 3.781 1.00 96.94 95 LEU A CA 1
ATOM 761 C C . LEU A 1 95 ? -4.654 -7.337 3.608 1.00 96.94 95 LEU A C 1
ATOM 763 O O . LEU A 1 95 ? -4.479 -8.217 2.773 1.00 96.94 95 LEU A O 1
ATOM 767 N N . ARG A 1 96 ? -5.762 -7.241 4.350 1.00 95.88 96 ARG A N 1
ATOM 768 C CA . ARG A 1 96 ? -6.905 -8.166 4.242 1.00 95.88 96 ARG A CA 1
ATOM 769 C C . ARG A 1 96 ? -7.770 -7.926 3.005 1.00 95.88 96 ARG A C 1
ATOM 771 O O . ARG A 1 96 ? -8.349 -8.877 2.498 1.00 95.88 96 ARG A O 1
ATOM 778 N N . HIS A 1 97 ? -7.802 -6.692 2.505 1.00 96.44 97 HIS A N 1
ATOM 779 C CA . HIS A 1 97 ? -8.581 -6.298 1.327 1.00 96.44 97 HIS A CA 1
ATOM 780 C C . HIS A 1 97 ? -7.708 -6.192 0.075 1.00 96.44 97 HIS A C 1
ATOM 782 O O . HIS A 1 97 ? -7.343 -5.100 -0.375 1.00 96.44 97 HIS A O 1
ATOM 788 N N . GLU A 1 98 ? -7.349 -7.342 -0.496 1.00 93.62 98 GLU A N 1
ATOM 789 C CA . GLU A 1 98 ? -6.533 -7.424 -1.716 1.00 93.62 98 GLU A CA 1
ATOM 790 C C . GLU A 1 98 ? -7.225 -6.798 -2.936 1.00 93.62 98 GLU A C 1
ATOM 792 O O . GLU A 1 98 ? -6.571 -6.274 -3.842 1.00 93.62 98 GLU A O 1
ATOM 797 N N . GLU A 1 99 ? -8.559 -6.812 -2.943 1.00 93.38 99 GLU A N 1
ATOM 798 C CA . GLU A 1 99 ? -9.412 -6.162 -3.932 1.00 93.38 99 GLU A CA 1
ATOM 799 C C . GLU A 1 99 ? -9.228 -4.638 -3.959 1.00 93.38 99 GLU A C 1
ATOM 801 O O . GLU A 1 99 ? -9.364 -4.018 -5.027 1.00 93.38 99 GLU A O 1
ATOM 806 N N . GLY A 1 100 ? -8.851 -4.070 -2.810 1.00 94.75 100 GLY A N 1
ATOM 807 C CA . GLY A 1 100 ? -8.686 -2.649 -2.563 1.00 94.75 100 GLY A CA 1
ATOM 808 C C . GLY A 1 100 ? -9.931 -1.953 -2.046 1.00 94.75 100 GLY A C 1
ATOM 809 O O . GLY A 1 100 ? -11.060 -2.323 -2.354 1.00 94.75 100 GLY A O 1
ATOM 810 N N . ILE A 1 101 ? -9.705 -0.860 -1.322 1.00 95.75 101 ILE A N 1
ATOM 811 C CA . ILE A 1 101 ? -10.777 -0.055 -0.731 1.00 95.75 101 ILE A CA 1
ATOM 812 C C . ILE A 1 101 ? -10.795 1.323 -1.394 1.00 95.75 101 ILE A C 1
ATOM 814 O O . ILE A 1 101 ? -9.758 1.967 -1.562 1.00 95.75 101 ILE A O 1
ATOM 818 N N . GLU A 1 102 ? -11.972 1.807 -1.786 1.00 94.62 102 GLU A N 1
ATOM 819 C CA . GLU A 1 102 ? -12.142 3.225 -2.115 1.00 94.62 102 GLU A CA 1
ATOM 820 C C . GLU A 1 102 ? -12.251 4.004 -0.802 1.00 94.62 102 GLU A C 1
ATOM 822 O O . GLU A 1 102 ? -13.122 3.699 0.003 1.00 94.62 102 GLU A O 1
ATOM 827 N N . PHE A 1 103 ? -11.436 5.041 -0.581 1.00 94.44 103 PHE A N 1
ATOM 828 C CA . PHE A 1 103 ? -11.496 5.806 0.679 1.00 94.44 103 PHE A CA 1
ATOM 829 C C . PHE A 1 103 ? -12.891 6.367 0.992 1.00 94.44 103 PHE A C 1
ATOM 831 O O . PHE A 1 103 ? -13.290 6.388 2.147 1.00 94.44 103 PHE A O 1
ATOM 838 N N . LYS A 1 104 ? -13.682 6.734 -0.025 1.00 92.19 104 LYS A N 1
ATOM 839 C CA . LYS A 1 104 ? -15.075 7.180 0.172 1.00 92.19 104 LYS A CA 1
ATOM 840 C C . LYS A 1 104 ? -16.014 6.100 0.739 1.00 92.19 104 LYS A C 1
ATOM 842 O O . LYS A 1 104 ? -17.105 6.431 1.174 1.00 92.19 104 LYS A O 1
ATOM 847 N N . ARG A 1 105 ? -15.612 4.827 0.675 1.00 94.44 105 ARG A N 1
ATOM 848 C CA . ARG A 1 105 ? -16.330 3.659 1.211 1.00 94.44 105 ARG A CA 1
ATOM 849 C C . ARG A 1 105 ? -15.701 3.142 2.506 1.00 94.44 105 ARG A C 1
ATOM 851 O O . ARG A 1 105 ? -16.087 2.088 2.987 1.00 94.44 105 ARG A O 1
ATOM 858 N N . LEU A 1 106 ? -14.712 3.845 3.064 1.00 96.00 106 LEU A N 1
ATOM 859 C CA . LEU A 1 106 ? -13.984 3.372 4.240 1.00 96.00 106 LEU A CA 1
ATOM 860 C C . LEU A 1 106 ? -14.870 3.301 5.496 1.00 96.00 106 LEU A C 1
ATOM 862 O O . LEU A 1 106 ? -14.592 2.496 6.376 1.00 96.00 106 LEU A O 1
ATOM 866 N N . SER A 1 107 ? -15.966 4.066 5.540 1.00 96.56 107 SER A N 1
ATOM 867 C CA . SER A 1 107 ? -17.019 3.957 6.559 1.00 96.56 107 SER A CA 1
ATOM 868 C C . SER A 1 107 ? -17.632 2.559 6.657 1.00 96.56 107 SER A C 1
ATOM 870 O O . SER A 1 107 ? -17.999 2.137 7.747 1.00 96.56 107 SER A O 1
ATOM 872 N N . GLU A 1 108 ? -17.682 1.803 5.557 1.00 97.44 108 GLU A N 1
ATOM 873 C CA . GLU A 1 108 ? -18.175 0.418 5.546 1.00 97.44 108 GLU A CA 1
ATOM 874 C C . GLU A 1 108 ? -17.243 -0.544 6.307 1.00 97.44 108 GLU A C 1
ATOM 876 O O . GLU A 1 108 ? -17.665 -1.626 6.701 1.00 97.44 108 GLU A O 1
ATOM 881 N N . TYR A 1 109 ? -15.990 -0.139 6.542 1.00 98.00 109 TYR A N 1
ATOM 882 C CA . TYR A 1 109 ? -14.959 -0.916 7.238 1.00 98.00 109 TYR A CA 1
ATOM 883 C C . TYR A 1 109 ? -14.675 -0.376 8.647 1.00 98.00 109 TYR A C 1
ATOM 885 O O . TYR A 1 109 ? -13.672 -0.749 9.257 1.00 98.00 109 TYR A O 1
ATOM 893 N N . HIS A 1 110 ? -15.529 0.515 9.166 1.00 97.94 110 HIS A N 1
ATOM 894 C CA . HIS A 1 110 ? -15.361 1.137 10.481 1.00 97.94 110 HIS A CA 1
ATOM 895 C C . HIS A 1 110 ? -15.180 0.092 11.591 1.00 97.94 110 HIS A C 1
ATOM 897 O O . HIS A 1 110 ? -14.168 0.099 12.294 1.00 97.94 110 HIS A O 1
ATOM 903 N N . ASP A 1 111 ? -16.126 -0.841 11.711 1.00 98.19 111 ASP A N 1
ATOM 904 C CA . ASP A 1 111 ? -16.136 -1.819 12.803 1.00 98.19 111 ASP A CA 1
ATOM 905 C C . ASP A 1 111 ? -14.976 -2.813 12.697 1.00 98.19 111 ASP A C 1
ATOM 907 O O . ASP A 1 111 ? -14.378 -3.191 13.707 1.00 98.19 111 ASP A O 1
ATOM 911 N N . GLU A 1 112 ? -14.593 -3.190 11.473 1.00 98.38 112 GLU A N 1
ATOM 912 C CA . GLU A 1 112 ? -13.406 -4.016 11.254 1.00 98.38 112 GLU A CA 1
ATOM 913 C C . GLU A 1 112 ? -12.131 -3.275 11.669 1.00 98.38 112 GLU A C 1
ATOM 915 O O . GLU A 1 112 ? -11.294 -3.840 12.377 1.00 98.38 112 GLU A O 1
ATOM 920 N N . LEU A 1 113 ? -11.977 -2.009 11.269 1.00 98.31 113 LEU A N 1
ATOM 921 C CA . LEU A 1 113 ? -10.806 -1.212 11.623 1.00 98.31 113 LEU A CA 1
ATOM 922 C C . LEU A 1 113 ? -10.708 -0.993 13.139 1.00 98.31 113 LEU A C 1
ATOM 924 O O . LEU A 1 113 ? -9.607 -1.078 13.691 1.00 98.31 113 LEU A O 1
ATOM 928 N N . LEU A 1 114 ? -11.838 -0.763 13.814 1.00 98.12 114 LEU A N 1
ATOM 929 C CA . LEU A 1 114 ? -11.896 -0.654 15.270 1.00 98.12 114 LEU A CA 1
ATOM 930 C C . LEU A 1 114 ? -11.495 -1.970 15.942 1.00 98.12 114 LEU A C 1
ATOM 932 O O . LEU A 1 114 ? -10.595 -1.972 16.778 1.00 98.12 114 LEU A O 1
ATOM 936 N N . SER A 1 115 ? -12.060 -3.097 15.500 1.00 97.62 115 SER A N 1
ATOM 937 C CA . SER A 1 115 ? -11.712 -4.429 16.011 1.00 97.62 115 SER A CA 1
ATOM 938 C C . SER A 1 115 ? -10.223 -4.755 15.833 1.00 97.62 115 SER A C 1
ATOM 940 O O . SER A 1 115 ? -9.566 -5.265 16.747 1.00 97.62 115 SER A O 1
ATOM 942 N N . LEU A 1 116 ? -9.655 -4.417 14.670 1.00 97.12 116 LEU A N 1
ATOM 943 C CA . LEU A 1 116 ? -8.222 -4.543 14.411 1.00 97.12 116 LEU A CA 1
ATOM 944 C C . LEU A 1 116 ? -7.400 -3.676 15.365 1.00 97.12 116 LEU A C 1
ATOM 946 O O . LEU A 1 116 ? -6.401 -4.146 15.915 1.00 97.12 116 LEU A O 1
ATOM 950 N N . TYR A 1 117 ? -7.803 -2.421 15.564 1.00 97.19 117 TYR A N 1
ATOM 951 C CA . TYR A 1 117 ? -7.088 -1.503 16.439 1.00 97.19 117 TYR A CA 1
ATOM 952 C C . TYR A 1 117 ? -7.132 -1.968 17.902 1.00 97.19 117 TYR A C 1
ATOM 954 O O . TYR A 1 117 ? -6.093 -1.990 18.569 1.00 97.19 117 TYR A O 1
ATOM 962 N N . ASP A 1 118 ? -8.283 -2.442 18.372 1.00 96.06 118 ASP A N 1
ATOM 963 C CA . ASP A 1 118 ? -8.436 -3.003 19.712 1.00 96.06 118 ASP A CA 1
ATOM 964 C C . ASP A 1 118 ? -7.560 -4.221 19.948 1.00 96.06 118 ASP A C 1
ATOM 966 O O . ASP A 1 118 ? -6.852 -4.289 20.953 1.00 96.06 118 ASP A O 1
ATOM 970 N N . ARG A 1 119 ? -7.527 -5.150 18.990 1.00 94.94 119 ARG A N 1
ATOM 971 C CA . ARG A 1 119 ? -6.660 -6.327 19.079 1.00 94.94 119 ARG A CA 1
ATOM 972 C C . ARG A 1 119 ? -5.176 -5.949 19.160 1.00 94.94 119 ARG A C 1
ATOM 974 O O . ARG A 1 119 ? -4.413 -6.618 19.852 1.00 94.94 119 ARG A O 1
ATOM 981 N N . ILE A 1 120 ? -4.754 -4.912 18.436 1.00 94.69 120 ILE A N 1
ATOM 982 C CA . ILE A 1 120 ? -3.349 -4.471 18.378 1.00 94.69 120 ILE A CA 1
ATOM 983 C C . ILE A 1 120 ? -2.944 -3.670 19.626 1.00 94.69 120 ILE A C 1
ATOM 985 O O . ILE A 1 120 ? -1.759 -3.607 19.961 1.00 94.69 120 ILE A O 1
ATOM 989 N N . CYS A 1 121 ? -3.896 -3.017 20.292 1.00 93.62 121 CYS A N 1
ATOM 990 C CA . CYS A 1 121 ? -3.650 -2.172 21.456 1.00 93.62 121 CYS A CA 1
ATOM 991 C C . CYS A 1 121 ? -4.770 -2.346 22.491 1.00 93.62 121 CYS A C 1
ATOM 993 O O . CYS A 1 121 ? -5.572 -1.432 22.668 1.00 93.62 121 CYS A O 1
ATOM 995 N N . PRO A 1 122 ? -4.850 -3.490 23.191 1.00 91.31 122 PRO A N 1
ATOM 996 C CA . PRO A 1 122 ? -5.971 -3.785 24.087 1.00 91.31 122 PRO A CA 1
ATOM 997 C C . PRO A 1 122 ? -6.072 -2.806 25.266 1.00 91.31 122 PRO A C 1
ATOM 999 O O . PRO A 1 122 ? -7.171 -2.426 25.649 1.00 91.31 122 PRO A O 1
ATOM 1002 N N . GLU A 1 123 ? -4.936 -2.327 25.776 1.00 89.62 123 GLU A N 1
ATOM 1003 C CA . GLU A 1 123 ? -4.850 -1.445 26.954 1.00 89.62 123 GLU A CA 1
ATOM 1004 C C . GLU A 1 123 ? -5.216 0.028 26.681 1.00 89.62 123 GLU A C 1
ATOM 1006 O O . GLU A 1 123 ? -5.209 0.852 27.592 1.00 89.62 123 GLU A O 1
ATOM 1011 N N . GLY A 1 124 ? -5.504 0.399 25.429 1.00 86.62 124 GLY A N 1
ATOM 1012 C CA . GLY A 1 124 ? -5.812 1.784 25.069 1.00 86.62 124 GLY A CA 1
ATOM 1013 C C . GLY A 1 124 ? -7.237 2.221 25.430 1.00 86.62 124 GLY A C 1
ATOM 1014 O O . GLY A 1 124 ? -8.171 1.422 25.390 1.00 86.62 124 GLY A O 1
ATOM 1015 N N . ASP A 1 125 ? -7.388 3.522 25.689 1.00 94.44 125 ASP A N 1
ATOM 1016 C CA . ASP A 1 125 ? -8.662 4.216 25.916 1.00 94.44 125 ASP A CA 1
ATOM 1017 C C . ASP A 1 125 ? -9.641 3.991 24.750 1.00 94.44 125 ASP A C 1
ATOM 1019 O O . ASP A 1 125 ? -9.365 4.355 23.603 1.00 94.44 125 ASP A O 1
ATOM 1023 N N . GLN A 1 126 ? -10.770 3.355 25.058 1.00 94.75 126 GLN A N 1
ATOM 1024 C CA . GLN A 1 126 ? -11.744 2.889 24.076 1.00 94.75 126 GLN A CA 1
ATOM 1025 C C . GLN A 1 126 ? -12.459 4.030 23.353 1.00 94.75 126 GLN A C 1
ATOM 1027 O O . GLN A 1 126 ? -12.666 3.955 22.140 1.00 94.75 126 GLN A O 1
ATOM 1032 N N . ASP A 1 127 ? -12.766 5.118 24.058 1.00 95.94 127 ASP A N 1
ATOM 1033 C CA . ASP A 1 127 ? -13.444 6.265 23.456 1.00 95.94 127 ASP A CA 1
ATOM 1034 C C . ASP A 1 127 ? -12.504 6.987 22.487 1.00 95.94 127 ASP A C 1
ATOM 1036 O O . ASP A 1 127 ? -12.883 7.294 21.356 1.00 95.94 127 ASP A O 1
ATOM 1040 N N . LYS A 1 128 ? -11.224 7.134 22.859 1.00 96.12 128 LYS A N 1
ATOM 1041 C CA . LYS A 1 128 ? -10.204 7.708 21.962 1.00 96.12 128 LYS A CA 1
ATOM 1042 C C . LYS A 1 128 ? -9.954 6.857 20.723 1.00 96.12 128 LYS A C 1
ATOM 1044 O O . LYS A 1 128 ? -9.693 7.398 19.645 1.00 96.12 128 LYS A O 1
ATOM 1049 N N . LYS A 1 129 ? -9.991 5.528 20.850 1.00 96.50 129 LYS A N 1
ATOM 1050 C CA . LYS A 1 129 ? -9.869 4.635 19.688 1.00 96.50 129 LYS 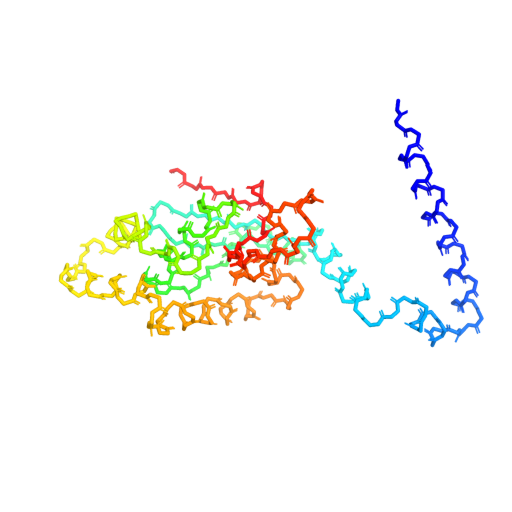A CA 1
ATOM 1051 C C . LYS A 1 129 ? -11.051 4.798 18.750 1.00 96.50 129 LYS A C 1
ATOM 1053 O O . LYS A 1 129 ? -10.827 4.926 17.549 1.00 96.50 129 LYS A O 1
ATOM 1058 N N . ARG A 1 130 ? -12.271 4.837 19.292 1.00 97.31 130 ARG A N 1
ATOM 1059 C CA . ARG A 1 130 ? -13.491 5.060 18.514 1.00 97.31 130 ARG A CA 1
ATOM 1060 C C . ARG A 1 130 ? -13.421 6.386 17.763 1.00 97.31 130 ARG A C 1
ATOM 1062 O O . ARG A 1 130 ? -13.511 6.369 16.543 1.00 97.31 130 ARG A O 1
ATOM 1069 N N . GLU A 1 131 ? -13.109 7.485 18.450 1.00 97.62 131 GLU A N 1
ATOM 1070 C CA . GLU A 1 131 ? -12.932 8.805 17.825 1.00 97.62 131 GLU A CA 1
ATOM 1071 C C . GLU A 1 131 ? -11.857 8.770 16.722 1.00 97.62 131 GLU A C 1
ATOM 1073 O O . GLU A 1 131 ? -12.029 9.305 15.625 1.00 97.62 131 GLU A O 1
ATOM 1078 N N . THR A 1 132 ? -10.739 8.082 16.977 1.00 97.44 132 THR A N 1
ATOM 1079 C CA . THR A 1 132 ? -9.674 7.917 15.980 1.00 97.44 132 THR A CA 1
ATOM 1080 C C . THR A 1 132 ? -10.178 7.179 14.737 1.00 97.44 132 THR A C 1
ATOM 1082 O O . THR A 1 132 ? -9.870 7.593 13.619 1.00 97.44 132 THR A O 1
ATOM 1085 N N . VAL A 1 133 ? -10.940 6.096 14.900 1.00 98.00 133 VAL A N 1
ATOM 1086 C CA . VAL A 1 133 ? -11.469 5.294 13.785 1.00 98.00 133 VAL A CA 1
ATOM 1087 C C . VAL A 1 133 ? -12.585 6.031 13.040 1.00 98.00 133 VAL A C 1
ATOM 1089 O O . VAL A 1 133 ? -12.602 6.008 11.807 1.00 98.00 133 VAL A O 1
ATOM 1092 N N . GLU A 1 134 ? -13.445 6.763 13.745 1.00 97.75 134 GLU A N 1
ATOM 1093 C CA . GLU A 1 134 ? -14.447 7.654 13.149 1.00 97.75 134 GLU A CA 1
ATOM 1094 C C . GLU A 1 134 ? -13.779 8.674 12.223 1.00 97.75 134 GLU A C 1
ATOM 1096 O O . GLU A 1 134 ? -14.152 8.803 11.056 1.00 97.75 134 GLU A O 1
ATOM 1101 N N . ARG A 1 135 ? -12.706 9.327 12.686 1.00 97.81 135 ARG A N 1
ATOM 1102 C CA . ARG A 1 135 ? -11.930 10.255 11.852 1.00 97.81 135 ARG A CA 1
ATOM 1103 C C . ARG A 1 135 ? -11.244 9.571 10.675 1.00 97.81 135 ARG A C 1
ATOM 1105 O O . ARG A 1 135 ? -11.219 10.125 9.582 1.00 97.81 135 ARG A O 1
ATOM 1112 N N . LEU A 1 136 ? -10.689 8.372 10.861 1.00 97.56 136 LEU A N 1
ATOM 1113 C CA . LEU A 1 136 ? -10.040 7.631 9.771 1.00 97.56 136 LEU A CA 1
ATOM 1114 C C . LEU A 1 136 ? -11.019 7.217 8.675 1.00 97.56 136 LEU A C 1
ATOM 1116 O O . LEU A 1 136 ? -10.632 7.170 7.512 1.00 97.56 136 LEU A O 1
ATOM 1120 N N . THR A 1 137 ? -12.254 6.894 9.041 1.00 96.69 137 THR A N 1
ATOM 1121 C CA . THR A 1 137 ? -13.273 6.387 8.114 1.00 96.69 137 THR A CA 1
ATOM 1122 C C . THR A 1 137 ? -14.190 7.480 7.563 1.00 96.69 137 THR A C 1
ATOM 1124 O O . THR A 1 137 ? -14.947 7.227 6.624 1.00 96.69 137 THR A O 1
ATOM 1127 N N . ASN A 1 138 ? -14.079 8.707 8.080 1.00 95.50 138 ASN A N 1
ATOM 1128 C CA . ASN A 1 138 ? -14.776 9.876 7.567 1.00 95.50 138 ASN A CA 1
ATOM 1129 C C . ASN A 1 138 ? -14.187 10.316 6.209 1.00 95.50 138 ASN A C 1
ATOM 1131 O O . ASN A 1 138 ? -13.039 10.763 6.153 1.00 95.50 138 ASN A O 1
ATOM 1135 N N . PRO A 1 139 ? -14.961 10.277 5.107 1.00 91.19 139 PRO A N 1
ATOM 1136 C CA . PRO A 1 139 ? -14.475 10.656 3.779 1.00 91.19 139 PRO A CA 1
ATOM 1137 C C . PRO A 1 139 ? -14.120 12.146 3.635 1.00 91.19 139 PRO A C 1
ATOM 1139 O O . PRO A 1 139 ? -13.502 12.520 2.638 1.00 91.19 139 PRO A O 1
ATOM 1142 N N . LEU A 1 140 ? -14.525 12.990 4.590 1.00 91.69 140 LEU A N 1
ATOM 1143 C CA . LEU A 1 140 ? -14.223 14.423 4.626 1.00 91.69 140 LEU A CA 1
ATOM 1144 C C . LEU A 1 140 ? -12.990 14.760 5.486 1.00 91.69 140 LEU A C 1
ATOM 1146 O O . LEU A 1 140 ? -12.526 15.897 5.442 1.00 91.69 140 LEU A O 1
ATOM 1150 N N . ASP A 1 141 ? -12.456 13.805 6.257 1.00 95.25 141 ASP A N 1
ATOM 1151 C CA . ASP A 1 141 ? -11.259 13.996 7.088 1.00 95.25 141 ASP A CA 1
ATOM 1152 C C . ASP A 1 141 ? -10.000 13.503 6.341 1.00 95.25 141 ASP A C 1
ATOM 1154 O O . ASP A 1 141 ? -10.017 12.538 5.572 1.00 95.25 141 ASP A O 1
ATOM 1158 N N . ASN A 1 142 ? -8.869 14.176 6.556 1.00 95.31 142 ASN A N 1
ATOM 1159 C CA . ASN A 1 142 ? -7.588 13.826 5.946 1.00 95.31 142 ASN A CA 1
ATOM 1160 C C . ASN A 1 142 ? -6.805 12.758 6.737 1.00 95.31 142 ASN A C 1
ATOM 1162 O O . ASN A 1 142 ? -5.759 12.291 6.271 1.00 95.31 142 ASN A O 1
ATOM 1166 N N . ALA A 1 143 ? -7.300 12.341 7.907 1.00 96.81 143 ALA A N 1
ATOM 1167 C CA . ALA A 1 143 ? -6.622 11.433 8.829 1.00 96.81 143 ALA A CA 1
ATOM 1168 C C . ALA A 1 143 ? -6.095 10.163 8.144 1.00 96.81 143 ALA A C 1
ATOM 1170 O O . ALA A 1 143 ? -4.952 9.764 8.381 1.00 96.81 143 ALA A O 1
ATOM 1171 N N . ILE A 1 144 ? -6.873 9.543 7.247 1.00 97.38 144 ILE A N 1
ATOM 1172 C CA . ILE A 1 144 ? -6.432 8.333 6.538 1.00 97.38 144 ILE A CA 1
ATOM 1173 C C . ILE A 1 144 ? -5.245 8.593 5.601 1.00 97.38 144 ILE A C 1
ATOM 1175 O O . ILE A 1 144 ? -4.318 7.778 5.537 1.00 97.38 144 ILE A O 1
ATOM 1179 N N . ASN A 1 145 ? -5.220 9.736 4.908 1.00 96.06 145 ASN A N 1
ATOM 1180 C CA . ASN A 1 145 ? -4.105 10.105 4.033 1.00 96.06 145 ASN A CA 1
ATOM 1181 C C . ASN A 1 145 ? -2.832 10.352 4.844 1.00 96.06 145 ASN A C 1
ATOM 1183 O O . ASN A 1 145 ? -1.747 9.958 4.408 1.00 96.06 145 ASN A O 1
ATOM 1187 N N . GLU A 1 146 ? -2.950 10.948 6.032 1.00 97.62 146 GLU A N 1
ATOM 1188 C CA . GLU A 1 146 ? -1.820 11.130 6.945 1.00 97.62 146 GLU A CA 1
ATOM 1189 C C . GLU A 1 146 ? -1.240 9.784 7.383 1.00 97.62 146 GLU A C 1
ATOM 1191 O O . GLU A 1 146 ? -0.023 9.589 7.313 1.00 97.62 146 GLU A O 1
ATOM 1196 N N . LYS A 1 147 ? -2.092 8.815 7.763 1.00 97.69 147 LYS A N 1
ATOM 1197 C CA . LYS A 1 147 ? -1.614 7.473 8.142 1.00 97.69 147 LYS A CA 1
ATOM 1198 C C . LYS A 1 147 ? -0.958 6.762 6.968 1.00 97.69 147 LYS A C 1
ATOM 1200 O O . LYS A 1 147 ? 0.124 6.204 7.137 1.00 97.69 147 LYS A O 1
ATOM 1205 N N . CYS A 1 148 ? -1.540 6.844 5.772 1.00 97.88 148 CYS A N 1
ATOM 1206 C CA . CYS A 1 148 ? -0.926 6.287 4.564 1.00 97.88 148 CYS A CA 1
ATOM 1207 C C . CYS A 1 148 ? 0.431 6.939 4.256 1.00 97.88 148 CYS A C 1
ATOM 1209 O O . CYS A 1 148 ? 1.378 6.242 3.897 1.00 97.88 148 CYS A O 1
ATOM 1211 N N . SER A 1 149 ? 0.555 8.257 4.438 1.00 97.69 149 SER A N 1
ATOM 1212 C CA . SER A 1 149 ? 1.809 8.992 4.219 1.00 97.69 149 SER A CA 1
ATOM 1213 C C . SER A 1 149 ? 2.888 8.591 5.224 1.00 97.69 149 SER A C 1
ATOM 1215 O O . SER A 1 149 ? 4.040 8.373 4.845 1.00 97.69 149 SER A O 1
ATOM 1217 N N . ARG A 1 150 ? 2.518 8.415 6.498 1.00 98.12 150 ARG A N 1
ATOM 1218 C CA . ARG A 1 150 ? 3.440 7.935 7.534 1.00 98.12 150 ARG A CA 1
ATOM 1219 C C . ARG A 1 150 ? 3.874 6.492 7.284 1.00 98.12 150 ARG A C 1
ATOM 1221 O O . ARG A 1 150 ? 5.064 6.212 7.374 1.00 98.12 150 ARG A O 1
ATOM 1228 N N . ILE A 1 151 ? 2.944 5.609 6.914 1.00 98.19 151 ILE A N 1
ATOM 1229 C CA . ILE A 1 151 ? 3.246 4.226 6.509 1.00 98.19 151 ILE A CA 1
ATOM 1230 C C . ILE A 1 151 ? 4.228 4.225 5.334 1.00 98.19 151 ILE A C 1
ATOM 1232 O O . ILE A 1 151 ? 5.246 3.537 5.392 1.00 98.19 151 ILE A O 1
ATOM 1236 N N . LYS A 1 152 ? 3.961 5.036 4.300 1.00 97.88 152 LYS A N 1
ATOM 1237 C CA . LYS A 1 152 ? 4.854 5.189 3.147 1.00 97.88 152 LYS A CA 1
ATOM 1238 C C . LYS A 1 152 ? 6.262 5.578 3.588 1.00 97.88 152 LYS A C 1
ATOM 1240 O O . LYS A 1 152 ? 7.201 4.887 3.220 1.00 97.88 152 LYS A O 1
ATOM 1245 N N . SER A 1 153 ? 6.384 6.620 4.411 1.00 97.81 153 SER A N 1
ATOM 1246 C CA . SER A 1 153 ? 7.671 7.105 4.925 1.00 97.81 153 SER A CA 1
ATOM 1247 C C . SER A 1 153 ? 8.468 6.023 5.663 1.00 97.81 153 SER A C 1
ATOM 1249 O O . SER A 1 153 ? 9.684 5.948 5.497 1.00 97.81 153 SER A O 1
ATOM 1251 N N . VAL A 1 154 ? 7.802 5.169 6.450 1.00 97.88 154 VAL A N 1
ATOM 1252 C CA . VAL A 1 154 ? 8.475 4.069 7.154 1.00 97.88 154 VAL A CA 1
ATOM 1253 C C . VAL A 1 154 ? 9.003 3.032 6.164 1.00 97.88 154 VAL A C 1
ATOM 1255 O O . VAL A 1 154 ? 10.178 2.685 6.239 1.00 97.88 154 VAL A O 1
ATOM 1258 N N . PHE A 1 155 ? 8.205 2.584 5.191 1.00 96.75 155 PHE A N 1
ATOM 1259 C CA . PHE A 1 155 ? 8.689 1.615 4.200 1.00 96.75 155 PHE A CA 1
ATOM 1260 C C . PHE A 1 155 ? 9.812 2.174 3.319 1.00 96.75 155 PHE A C 1
ATOM 1262 O O . PHE A 1 155 ? 10.820 1.496 3.146 1.00 96.75 155 PHE A O 1
ATOM 1269 N N . THR A 1 156 ? 9.705 3.418 2.843 1.00 95.31 156 THR A N 1
ATOM 1270 C CA . THR A 1 156 ? 10.759 4.064 2.032 1.00 95.31 156 THR A CA 1
ATOM 1271 C C . THR A 1 156 ? 12.052 4.320 2.812 1.00 95.31 156 THR A C 1
ATOM 1273 O O . THR A 1 156 ? 13.093 4.551 2.216 1.00 95.31 156 THR A O 1
ATOM 1276 N N . SER A 1 157 ? 12.018 4.288 4.150 1.00 94.81 157 SER A N 1
ATOM 1277 C CA . SER A 1 157 ? 13.238 4.362 4.972 1.00 94.81 157 SER A CA 1
ATOM 1278 C C . SER A 1 157 ? 13.976 3.021 5.083 1.00 94.81 157 SER A C 1
ATOM 1280 O O . SER A 1 157 ? 15.144 2.988 5.460 1.00 94.81 157 SER A O 1
ATOM 1282 N N . LEU A 1 158 ? 13.298 1.914 4.760 1.00 92.00 158 LEU A N 1
ATOM 1283 C CA . LEU A 1 158 ? 13.807 0.547 4.913 1.00 92.00 158 LEU A CA 1
ATOM 1284 C C . LEU A 1 158 ? 14.247 -0.090 3.586 1.00 92.00 158 LEU A C 1
ATOM 1286 O O . LEU A 1 158 ? 14.897 -1.138 3.605 1.00 92.00 158 LEU A O 1
ATOM 1290 N N . MET A 1 159 ? 13.857 0.489 2.450 1.00 90.62 159 MET A N 1
ATOM 1291 C CA . MET A 1 159 ? 14.136 -0.020 1.104 1.00 90.62 159 MET A CA 1
ATOM 1292 C C . MET A 1 159 ? 14.048 1.097 0.059 1.00 90.62 159 MET A C 1
ATOM 1294 O O . MET A 1 159 ? 13.563 2.185 0.355 1.00 90.62 159 MET A O 1
ATOM 1298 N N . ASP A 1 160 ? 14.495 0.818 -1.164 1.00 91.06 160 ASP A N 1
ATOM 1299 C CA . ASP A 1 160 ? 14.377 1.742 -2.291 1.00 91.06 160 ASP A CA 1
ATOM 1300 C C . ASP A 1 160 ? 12.912 1.978 -2.710 1.00 91.06 160 ASP A C 1
ATOM 1302 O O . ASP A 1 160 ? 12.026 1.167 -2.428 1.00 91.06 160 ASP A O 1
ATOM 1306 N N . ASP A 1 161 ? 12.661 3.075 -3.425 1.00 90.19 161 ASP A N 1
ATOM 1307 C CA . ASP A 1 161 ? 11.309 3.489 -3.820 1.00 90.19 161 ASP A CA 1
ATOM 1308 C C . ASP A 1 161 ? 10.586 2.465 -4.714 1.00 90.19 161 ASP A C 1
ATOM 1310 O O . ASP A 1 161 ? 9.362 2.310 -4.609 1.00 90.19 161 ASP A O 1
ATOM 1314 N N . TYR A 1 162 ? 11.315 1.729 -5.562 1.00 91.25 162 TYR A N 1
ATOM 1315 C CA . TYR A 1 162 ? 10.722 0.719 -6.441 1.00 91.25 162 TYR A CA 1
ATOM 1316 C C . TYR A 1 162 ? 10.234 -0.481 -5.637 1.00 91.25 162 TYR A C 1
ATOM 1318 O O . TYR A 1 162 ? 9.087 -0.901 -5.807 1.00 91.25 162 TYR A O 1
ATOM 1326 N N . SER A 1 163 ? 11.050 -0.979 -4.706 1.00 91.81 163 SER A N 1
ATOM 1327 C CA . SER A 1 163 ? 10.638 -2.017 -3.757 1.00 91.81 163 SER A CA 1
ATOM 1328 C C . SER A 1 163 ? 9.493 -1.529 -2.866 1.00 91.81 163 SER A C 1
ATOM 1330 O O . SER A 1 163 ? 8.474 -2.211 -2.745 1.00 91.81 163 SER A O 1
ATOM 1332 N N . ALA A 1 164 ? 9.607 -0.321 -2.301 1.00 94.38 164 ALA A N 1
ATOM 1333 C CA . ALA A 1 164 ? 8.609 0.254 -1.400 1.00 94.38 164 ALA A CA 1
ATOM 1334 C C . ALA A 1 164 ? 7.227 0.370 -2.056 1.00 94.38 164 ALA A C 1
ATOM 1336 O O . ALA A 1 164 ? 6.216 0.177 -1.378 1.00 94.38 164 ALA A O 1
ATOM 1337 N N . SER A 1 165 ? 7.165 0.612 -3.372 1.00 94.31 165 SER A N 1
ATOM 1338 C CA . SER A 1 165 ? 5.907 0.707 -4.125 1.00 94.31 165 SER A CA 1
ATOM 1339 C C . SER A 1 165 ? 4.990 -0.518 -3.972 1.00 94.31 165 SER A C 1
ATOM 1341 O O . SER A 1 165 ? 3.770 -0.367 -4.052 1.00 94.31 165 SER A O 1
ATOM 1343 N N . TYR A 1 166 ? 5.552 -1.698 -3.673 1.00 95.44 166 TYR A N 1
ATOM 1344 C CA . TYR A 1 166 ? 4.790 -2.920 -3.404 1.00 95.44 166 TYR A CA 1
ATOM 1345 C C . TYR A 1 166 ? 4.213 -2.981 -1.989 1.00 95.44 166 TYR A C 1
ATOM 1347 O O . TYR A 1 166 ? 3.142 -3.549 -1.782 1.00 95.44 166 TYR A O 1
ATOM 1355 N N . TYR A 1 167 ? 4.898 -2.398 -1.007 1.00 96.75 167 TYR A N 1
ATOM 1356 C CA . TYR A 1 167 ? 4.506 -2.487 0.401 1.00 96.75 167 TYR A CA 1
ATOM 1357 C C . TYR A 1 167 ? 3.568 -1.366 0.827 1.00 96.75 167 TYR A C 1
ATOM 1359 O O . TYR A 1 167 ? 2.867 -1.523 1.818 1.00 96.75 167 TYR A O 1
ATOM 1367 N N . ILE A 1 168 ? 3.541 -0.234 0.128 1.00 96.88 168 ILE A N 1
ATOM 1368 C CA . ILE A 1 168 ? 2.736 0.925 0.532 1.00 96.88 168 ILE A CA 1
ATOM 1369 C C . ILE A 1 168 ? 1.287 0.831 0.043 1.00 96.88 168 ILE A C 1
ATOM 1371 O O . ILE A 1 168 ? 0.981 0.178 -0.953 1.00 96.88 168 ILE A O 1
ATOM 1375 N N . ILE A 1 169 ? 0.392 1.560 0.714 1.00 97.38 169 ILE A N 1
ATOM 1376 C CA . ILE A 1 169 ? -0.997 1.733 0.271 1.00 97.38 169 ILE A CA 1
ATOM 1377 C C . ILE A 1 169 ? -0.997 2.721 -0.903 1.00 97.38 169 ILE A C 1
ATOM 1379 O O . ILE A 1 169 ? -0.989 3.944 -0.726 1.00 97.38 169 ILE A O 1
ATOM 1383 N N . SER A 1 170 ? -0.959 2.182 -2.118 1.00 92.94 170 SER A N 1
ATOM 1384 C CA . SER A 1 17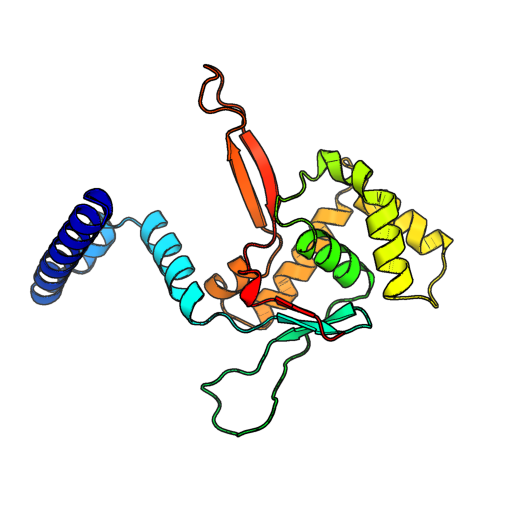0 ? -0.897 2.945 -3.363 1.00 92.94 170 SER A CA 1
ATOM 1385 C C . SER A 1 170 ? -2.271 3.053 -4.020 1.00 92.94 170 SER A C 1
ATOM 1387 O O . SER A 1 170 ? -3.227 2.369 -3.657 1.00 92.94 170 SER A O 1
ATOM 1389 N N . SER A 1 171 ? -2.397 3.981 -4.966 1.00 91.06 171 SER A N 1
ATOM 1390 C CA . SER A 1 171 ? -3.639 4.184 -5.701 1.00 91.06 171 SER A CA 1
ATOM 1391 C C . SER A 1 171 ? -3.620 3.395 -7.004 1.00 91.06 171 SER A C 1
ATOM 1393 O O . SER A 1 171 ? -2.724 3.597 -7.815 1.00 91.06 171 SER A O 1
ATOM 1395 N N . GLN A 1 172 ? -4.657 2.600 -7.252 1.00 86.06 172 GLN A N 1
ATOM 1396 C CA . GLN A 1 172 ? -4.896 1.947 -8.535 1.00 86.06 172 GLN A CA 1
ATOM 1397 C C . GLN A 1 172 ? -6.215 2.411 -9.142 1.00 86.06 172 GLN A C 1
ATOM 1399 O O . GLN A 1 172 ? -7.252 2.433 -8.478 1.00 86.06 172 GLN A O 1
ATOM 1404 N N . SER A 1 173 ? -6.172 2.773 -10.420 1.00 81.88 173 SER A N 1
ATOM 1405 C CA . SER A 1 173 ? -7.368 3.076 -11.200 1.00 81.88 173 SER A CA 1
ATOM 1406 C C . SER A 1 173 ? -7.837 1.802 -11.892 1.00 81.88 173 SER A C 1
ATOM 1408 O O . SER A 1 173 ? -7.161 1.320 -12.797 1.00 81.88 173 SER A O 1
ATOM 1410 N N . LYS A 1 174 ? -8.987 1.259 -11.483 1.00 75.19 174 LYS A N 1
ATOM 1411 C CA . LYS A 1 174 ? -9.647 0.154 -12.199 1.00 75.19 174 LYS A CA 1
ATOM 1412 C C . LYS A 1 174 ? -10.826 0.696 -13.000 1.00 75.19 174 LYS A C 1
ATOM 1414 O O . LYS A 1 174 ? -11.607 1.501 -12.488 1.00 75.19 174 LYS A O 1
ATOM 1419 N N . GLN A 1 175 ? -10.942 0.276 -14.257 1.00 71.94 175 GLN A N 1
ATOM 1420 C CA . GLN A 1 175 ? -12.089 0.622 -15.092 1.00 71.94 175 GLN A CA 1
ATOM 1421 C C . GLN A 1 175 ? -13.330 -0.126 -14.587 1.00 71.94 175 GLN A C 1
ATOM 1423 O O . GLN A 1 175 ? -13.266 -1.313 -14.280 1.00 71.94 175 GLN A O 1
ATOM 1428 N N . PHE A 1 176 ? -14.435 0.602 -14.457 1.00 64.31 176 PHE A N 1
ATOM 1429 C CA . PHE A 1 176 ? -15.698 0.146 -13.874 1.00 64.31 176 PHE A CA 1
ATOM 1430 C C . PHE A 1 176 ? -16.395 -0.920 -14.723 1.00 64.31 176 PHE A C 1
ATOM 1432 O O . PHE A 1 176 ? -16.975 -1.848 -14.176 1.00 64.31 176 PHE A O 1
ATOM 1439 N N . ASP A 1 177 ? -16.341 -0.756 -16.046 1.00 64.12 177 ASP A N 1
ATOM 1440 C CA . ASP A 1 177 ? -16.979 -1.628 -17.025 1.00 64.12 177 ASP A CA 1
ATOM 1441 C C . ASP A 1 177 ? -16.313 -1.401 -18.398 1.00 64.12 177 ASP A C 1
ATOM 1443 O O . ASP A 1 177 ? -16.287 -0.261 -18.883 1.00 64.12 177 ASP A O 1
ATOM 1447 N N . PRO A 1 178 ? -15.719 -2.432 -19.021 1.00 62.06 178 PRO A N 1
ATOM 1448 C CA . PRO A 1 178 ? -15.157 -2.322 -20.364 1.00 62.06 178 PRO A CA 1
ATOM 1449 C C . PRO A 1 178 ? -16.222 -2.197 -21.469 1.00 62.06 178 PRO A C 1
ATOM 1451 O O . PRO A 1 178 ? -15.871 -1.821 -22.585 1.00 62.06 178 PRO A O 1
ATOM 1454 N N . THR A 1 179 ? -17.500 -2.473 -21.180 1.00 64.00 179 THR A N 1
ATOM 1455 C CA . THR A 1 179 ? -18.608 -2.451 -22.157 1.00 64.00 179 THR A CA 1
ATOM 1456 C C . THR A 1 179 ? -19.427 -1.157 -22.152 1.00 64.00 179 THR A C 1
ATOM 1458 O O . THR A 1 179 ? -20.156 -0.883 -23.106 1.00 64.00 179 THR A O 1
ATOM 1461 N N . SER A 1 180 ? -19.280 -0.311 -21.127 1.00 65.31 180 SER A N 1
ATOM 1462 C CA . SER A 1 180 ? -19.974 0.978 -21.067 1.00 65.31 180 SER A CA 1
ATOM 1463 C C . SER A 1 180 ? -19.297 2.027 -21.966 1.00 65.31 180 SER A C 1
ATOM 1465 O O . SER A 1 180 ? -18.081 2.217 -21.875 1.00 65.31 180 SER A O 1
ATOM 1467 N N . PRO A 1 181 ? -20.053 2.807 -22.768 1.00 63.78 181 PRO A N 1
ATOM 1468 C CA . PRO A 1 181 ? -19.494 3.911 -23.555 1.00 63.78 181 PRO A CA 1
ATOM 1469 C C . PRO A 1 181 ? -18.933 5.048 -22.681 1.00 63.78 181 PRO A C 1
ATOM 1471 O O . PRO A 1 181 ? -18.179 5.892 -23.165 1.00 63.78 181 PRO A O 1
ATOM 1474 N N . ARG A 1 182 ? -19.274 5.080 -21.383 1.00 66.00 182 ARG A N 1
ATOM 1475 C CA . ARG A 1 182 ? -18.707 6.013 -20.402 1.00 66.00 182 ARG A CA 1
ATOM 1476 C C . ARG A 1 182 ? -17.590 5.321 -19.616 1.00 66.00 182 ARG A C 1
ATOM 1478 O O . ARG A 1 182 ? -17.834 4.373 -18.875 1.00 66.00 182 ARG A O 1
ATOM 1485 N N . ARG A 1 183 ? -16.359 5.829 -19.742 1.00 60.84 183 ARG A N 1
ATOM 1486 C CA . ARG A 1 183 ? -15.191 5.347 -18.985 1.00 60.84 183 ARG A CA 1
ATOM 1487 C C . ARG A 1 183 ? -15.265 5.821 -17.534 1.00 60.84 183 ARG A C 1
ATOM 1489 O O . ARG A 1 183 ? -14.750 6.882 -17.193 1.00 60.84 183 ARG A O 1
ATOM 1496 N N . TRP A 1 184 ? -15.909 5.038 -16.680 1.00 65.88 184 TRP A N 1
ATOM 1497 C CA . TRP A 1 184 ? -15.869 5.252 -15.236 1.00 65.88 184 TRP A CA 1
ATOM 1498 C C . TRP A 1 184 ? -14.640 4.557 -14.647 1.00 65.88 184 TRP A C 1
ATOM 1500 O O . TRP A 1 184 ? -14.354 3.404 -14.971 1.00 65.88 184 TRP A O 1
ATOM 1510 N N . PHE A 1 185 ? -13.923 5.246 -13.763 1.00 77.06 185 PHE A N 1
ATOM 1511 C CA . PHE A 1 185 ? -12.776 4.694 -13.044 1.00 77.06 185 PHE A CA 1
ATOM 1512 C C . PHE A 1 185 ? -13.068 4.680 -11.548 1.00 77.06 185 PHE A C 1
ATOM 1514 O O . PHE A 1 185 ? -13.563 5.664 -10.996 1.00 77.06 185 PHE A O 1
ATOM 1521 N N . ARG A 1 186 ? -12.728 3.577 -10.881 1.00 83.25 186 ARG A N 1
ATOM 1522 C CA . ARG A 1 186 ? -12.658 3.514 -9.420 1.00 83.25 186 ARG A CA 1
ATOM 1523 C C . ARG A 1 186 ? -11.221 3.716 -8.986 1.00 83.25 186 ARG A C 1
ATOM 1525 O O . ARG A 1 186 ? -10.311 3.092 -9.534 1.00 83.25 186 ARG A O 1
ATOM 1532 N N . ARG A 1 187 ? -11.030 4.583 -7.994 1.00 89.00 187 ARG A N 1
ATOM 1533 C CA . ARG A 1 187 ? -9.723 4.848 -7.395 1.00 89.00 187 ARG A CA 1
ATOM 1534 C C . ARG A 1 187 ? -9.591 4.012 -6.129 1.00 89.00 187 ARG A C 1
ATOM 1536 O O . ARG A 1 187 ? -9.998 4.435 -5.050 1.00 89.00 187 ARG A O 1
ATOM 1543 N N . LEU A 1 188 ? -9.046 2.817 -6.298 1.00 93.88 188 LEU A N 1
ATOM 1544 C CA . LEU A 1 188 ? -8.833 1.863 -5.221 1.00 93.88 188 LEU A CA 1
ATOM 1545 C C . LEU A 1 188 ? -7.502 2.128 -4.533 1.00 93.88 188 LEU A C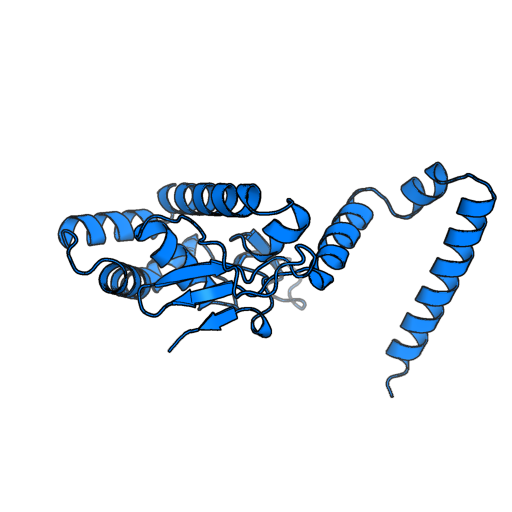 1
ATOM 1547 O O . LEU A 1 188 ? -6.536 2.573 -5.157 1.00 93.88 188 LEU A O 1
ATOM 1551 N N . LYS A 1 189 ? -7.465 1.844 -3.239 1.00 96.19 189 LYS A N 1
ATOM 1552 C CA . LYS A 1 189 ? -6.275 1.922 -2.403 1.00 96.19 189 LYS A CA 1
ATOM 1553 C C . LYS A 1 189 ? -5.899 0.504 -2.017 1.00 96.19 189 LYS A C 1
ATOM 1555 O O . LYS A 1 189 ? -6.730 -0.221 -1.477 1.00 96.19 189 LYS A O 1
ATOM 1560 N N . VAL A 1 190 ? -4.689 0.103 -2.388 1.00 96.44 190 VAL A N 1
ATOM 1561 C CA . VAL A 1 190 ? -4.241 -1.294 -2.341 1.00 96.44 190 VAL A CA 1
ATOM 1562 C C . VAL A 1 190 ? -2.781 -1.390 -1.936 1.00 96.44 190 VAL A C 1
ATOM 1564 O O . VAL A 1 190 ? -1.979 -0.504 -2.233 1.00 96.44 190 VAL A O 1
ATOM 1567 N N . ILE A 1 191 ? -2.441 -2.516 -1.320 1.00 97.44 191 ILE A N 1
ATOM 1568 C CA . ILE A 1 191 ? -1.065 -2.990 -1.186 1.00 97.44 191 ILE A CA 1
ATOM 1569 C C . ILE A 1 191 ? -0.857 -4.043 -2.277 1.00 97.44 191 ILE A C 1
ATOM 1571 O O . ILE A 1 191 ? -1.622 -5.006 -2.366 1.00 97.44 191 ILE A O 1
ATOM 1575 N N . THR A 1 192 ? 0.142 -3.842 -3.135 1.00 95.12 192 THR A N 1
ATOM 1576 C CA . THR A 1 192 ? 0.402 -4.699 -4.309 1.00 95.12 192 THR A CA 1
ATOM 1577 C C . THR A 1 192 ? 1.434 -5.790 -4.048 1.00 95.12 192 THR A C 1
ATOM 1579 O O . THR A 1 192 ? 1.757 -6.555 -4.959 1.00 95.12 192 THR A O 1
ATOM 1582 N N . LEU A 1 193 ? 1.935 -5.882 -2.814 1.00 95.75 193 LEU A N 1
ATOM 1583 C CA . LEU A 1 193 ? 2.801 -6.954 -2.347 1.00 95.75 193 LEU A CA 1
ATOM 1584 C C . LEU A 1 193 ? 2.157 -8.316 -2.657 1.00 95.75 193 LEU A C 1
ATOM 1586 O O . LEU A 1 193 ? 1.041 -8.579 -2.198 1.00 95.75 193 LEU A O 1
ATOM 1590 N N . PRO A 1 194 ? 2.843 -9.194 -3.412 1.00 94.31 194 PRO A N 1
ATOM 1591 C CA . PRO A 1 194 ? 2.368 -10.546 -3.655 1.00 94.31 194 PRO A CA 1
ATOM 1592 C C . PRO A 1 194 ? 2.080 -11.287 -2.348 1.00 94.31 194 PRO A C 1
ATOM 1594 O O . PRO A 1 194 ? 2.872 -11.275 -1.410 1.00 94.31 194 PRO A O 1
ATOM 1597 N N . ARG A 1 195 ? 0.928 -11.946 -2.279 1.00 94.06 195 ARG A N 1
ATOM 1598 C CA . ARG A 1 195 ? 0.376 -12.475 -1.022 1.00 94.06 195 ARG A CA 1
ATOM 1599 C C . ARG A 1 195 ? 1.091 -13.720 -0.531 1.00 94.06 195 ARG A C 1
ATOM 1601 O O . ARG A 1 195 ? 1.190 -13.942 0.665 1.00 94.06 195 ARG A O 1
ATOM 1608 N N . ASN A 1 196 ? 1.737 -14.435 -1.445 1.00 93.25 196 ASN A N 1
ATOM 1609 C CA . ASN A 1 196 ? 2.721 -15.468 -1.133 1.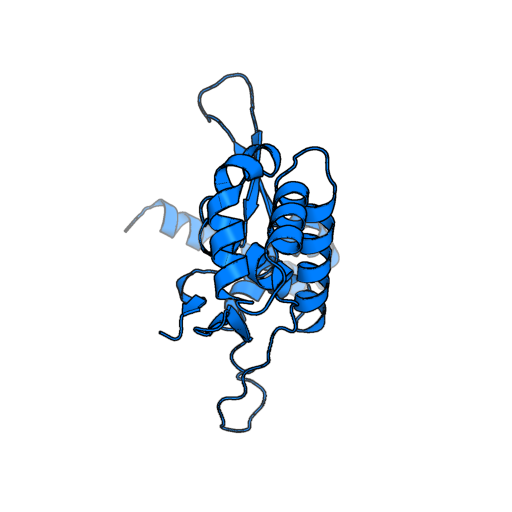00 93.25 196 ASN A CA 1
ATOM 1610 C C . ASN A 1 196 ? 3.978 -14.935 -0.410 1.00 93.25 196 ASN A C 1
ATOM 1612 O O . ASN A 1 196 ? 4.758 -15.736 0.102 1.00 93.25 196 ASN A O 1
ATOM 1616 N N . LEU A 1 197 ? 4.203 -13.615 -0.380 1.00 94.25 197 LEU A N 1
ATOM 1617 C CA . LEU A 1 197 ? 5.255 -12.969 0.410 1.00 94.25 197 LEU A CA 1
ATOM 1618 C C . LEU A 1 197 ? 4.749 -12.423 1.751 1.00 94.25 197 LEU A C 1
ATOM 1620 O O . LEU A 1 197 ? 5.562 -11.921 2.524 1.00 94.25 197 LEU A O 1
ATOM 1624 N N . VAL A 1 198 ? 3.451 -12.522 2.048 1.00 96.12 198 VAL A N 1
ATOM 1625 C CA . VAL A 1 198 ? 2.883 -12.162 3.352 1.00 96.12 198 VAL A CA 1
ATOM 1626 C C . VAL A 1 198 ? 2.752 -13.431 4.188 1.00 96.12 198 VAL A C 1
ATOM 1628 O O . VAL A 1 198 ? 2.030 -14.355 3.823 1.00 96.12 198 VAL A O 1
ATOM 1631 N N . VAL A 1 199 ? 3.463 -13.489 5.311 1.00 95.25 199 VAL A N 1
ATOM 1632 C CA . VAL A 1 199 ? 3.485 -14.646 6.211 1.00 95.25 199 VAL A CA 1
ATOM 1633 C C . VAL A 1 199 ? 2.863 -14.244 7.538 1.00 95.25 199 VAL A C 1
ATOM 1635 O O . VAL A 1 199 ? 3.384 -13.373 8.227 1.00 95.25 199 VAL A O 1
ATOM 1638 N N . TYR A 1 200 ? 1.757 -14.880 7.908 1.00 93.94 200 TYR A N 1
ATOM 1639 C CA . TYR A 1 200 ? 1.145 -14.695 9.220 1.00 93.94 200 TYR A CA 1
ATOM 1640 C C . TYR A 1 200 ? 1.744 -15.708 10.197 1.00 93.94 200 TYR A C 1
ATOM 1642 O O . TYR A 1 200 ? 1.561 -16.914 10.029 1.00 93.94 200 TYR A O 1
ATOM 1650 N N . GLU A 1 201 ? 2.461 -15.225 11.211 1.00 88.94 201 GLU A N 1
ATOM 1651 C CA . GLU A 1 201 ? 2.862 -16.058 12.343 1.00 88.94 201 GLU A CA 1
ATOM 1652 C C . GLU A 1 201 ? 1.625 -16.285 13.212 1.00 88.94 201 GLU A C 1
ATOM 1654 O O . GLU A 1 201 ? 1.155 -15.373 13.905 1.00 88.94 201 GLU A O 1
ATOM 1659 N N . MET A 1 202 ? 1.067 -17.495 13.089 1.00 63.41 202 MET A N 1
ATOM 1660 C CA . MET A 1 202 ? -0.074 -17.949 13.880 1.00 63.41 202 MET A CA 1
ATOM 1661 C C . MET A 1 202 ? 0.236 -17.960 15.336 1.00 63.41 202 MET A C 1
ATOM 1663 O O . MET A 1 202 ? 1.400 -18.234 15.718 1.00 63.41 202 MET A O 1
#